Protein AF-0000000082834126 (afdb_homodimer)

pLDDT: mean 94.06, std 8.29, range [46.34, 98.88]

Nearest PDB structures (foldseek):
  2a9s-assembly1_B  TM=8.796E-01  e=6.961E-16  Agrobacterium fabrum str. C58
  5kol-assembly2_D  TM=9.238E-01  e=2.521E-14  Escherichia coli O157:H7
  5kvk-assembly1_A-2  TM=9.055E-01  e=2.859E-14  Klebsiella pneumoniae 700603
  5v01-assembly1_B  TM=8.984E-01  e=6.087E-14  Klebsiella pneumoniae subsp. pneumoniae MGH 78578
  6l19-assembly1_B  TM=8.932E-01  e=1.296E-13  Enterobacter asburiae

Solvent-accessible surface area (backbone atoms only — not comparable to full-atom values): 16720 Å² total; per-residue (Å²): 130,55,72,65,51,50,44,49,52,50,29,62,75,70,69,46,23,31,27,35,23,21,25,58,38,24,22,38,46,57,24,57,51,50,62,37,88,80,31,51,80,34,37,40,36,35,38,23,29,59,38,75,65,34,31,31,72,75,26,61,33,50,69,63,54,57,69,76,37,57,74,59,26,45,70,45,10,40,37,31,9,52,25,35,40,75,73,44,87,35,41,31,16,36,16,33,22,39,40,47,50,82,78,43,93,89,46,64,51,18,31,36,13,25,13,39,30,45,43,64,69,95,74,49,87,69,60,50,75,45,66,47,74,48,74,44,75,72,53,53,61,55,30,31,53,51,49,24,51,47,59,55,55,49,43,60,57,54,51,53,52,51,53,58,67,73,98,132,54,72,65,51,50,43,50,51,50,28,60,75,70,70,46,25,31,28,35,22,22,25,58,37,24,22,38,46,58,24,58,51,49,62,37,86,81,32,53,82,34,37,41,35,34,38,23,29,59,37,73,67,36,32,31,72,76,26,60,32,49,68,63,54,58,70,75,35,58,74,59,25,44,69,47,10,40,37,32,9,52,25,34,39,75,72,44,88,34,40,30,14,37,16,34,21,41,41,46,50,81,81,43,93,90,46,64,52,19,31,34,14,24,12,39,30,46,39,67,68,97,73,50,87,70,60,50,75,47,65,47,74,50,72,44,75,72,53,54,60,56,31,31,52,52,50,24,51,46,58,54,57,48,45,58,57,53,50,53,53,52,53,57,66,73,99

Sequence (334 aa):
MNAIERVAAFMHREGLTLVTAESCTAGLIAATLADVPGAGALLDCAFVVYSPQAKMRCLGVSARTLRTHNLTSEAVAGEMALGAARRSRANVAISNTGVTDDTDAAIPAGTQCFAWVFKEGAADSAPAVYAETLRFTGGRNAIRAASARHALERMVTYYTEWRAAQRMNAIERVAAFMHREGLTLVTAESCTAGLIAATLADVPGAGALLDCAFVVYSPQAKMRCLGVSARTLRTHNLTSEAVAGEMALGAARRSRANVAISNTGVTDDTDAAIPAGTQCFAWVFKEGAADSAPAVYAETLRFTGGRNAIRAASARHALERMVTYYTEWRAAQR

Radius of gyration: 18.8 Å; Cα contacts (8 Å, |Δi|>4): 739; chains: 2; bounding box: 53×61×45 Å

InterPro domains:
  IPR008136 CinA, C-terminal [PF02464] (5-155)
  IPR008136 CinA, C-terminal [TIGR00199] (10-156)
  IPR036653 CinA-like, C-terminal [G3DSA:3.90.950.20] (1-163)
  IPR036653 CinA-like, C-terminal [SSF142433] (2-160)

Structure (mmCIF, N/CA/C/O backbone):
data_AF-0000000082834126-model_v1
#
loop_
_entity.id
_entity.type
_entity.pdbx_description
1 polymer 'Nicotinamide-nucleotide amidohydrolase PncC'
#
loop_
_atom_site.group_PDB
_atom_site.id
_atom_site.type_symbol
_atom_site.label_atom_id
_atom_site.label_alt_id
_atom_site.label_comp_id
_atom_site.label_asym_id
_atom_site.label_entity_id
_atom_site.label_seq_id
_atom_site.pdbx_PDB_ins_code
_atom_site.Cartn_x
_atom_site.Cartn_y
_atom_site.Cartn_z
_atom_site.occupancy
_atom_site.B_iso_or_equiv
_atom_site.auth_seq_id
_atom_site.auth_comp_id
_atom_site.auth_asym_id
_atom_site.auth_atom_id
_atom_site.pdbx_PDB_model_num
ATOM 1 N N . MET A 1 1 ? -11.047 -7.586 -21.984 1 83.5 1 MET A N 1
ATOM 2 C CA . MET A 1 1 ? -10.367 -7.859 -20.719 1 83.5 1 MET A CA 1
ATOM 3 C C . MET A 1 1 ? -8.875 -7.566 -20.828 1 83.5 1 MET A C 1
ATOM 5 O O . MET A 1 1 ? -8.211 -8.031 -21.75 1 83.5 1 MET A O 1
ATOM 9 N N . ASN A 1 2 ? -8.367 -6.66 -19.922 1 91.94 2 ASN A N 1
ATOM 10 C CA . ASN A 1 2 ? -6.934 -6.395 -19.953 1 91.94 2 ASN A CA 1
ATOM 11 C C . ASN A 1 2 ? -6.148 -7.418 -19.141 1 91.94 2 ASN A C 1
ATOM 13 O O . ASN A 1 2 ? -6.73 -8.352 -18.578 1 91.94 2 ASN A O 1
ATOM 17 N N . ALA A 1 3 ? -4.93 -7.348 -19.219 1 95.19 3 ALA A N 1
ATOM 18 C CA . ALA A 1 3 ? -4.055 -8.359 -18.641 1 95.19 3 ALA A CA 1
ATOM 19 C C . ALA A 1 3 ? -4.328 -8.523 -17.141 1 95.19 3 ALA A C 1
ATOM 21 O O . ALA A 1 3 ? -4.328 -9.648 -16.625 1 95.19 3 ALA A O 1
ATOM 22 N N . ILE A 1 4 ? -4.547 -7.477 -16.438 1 97.62 4 ILE A N 1
ATOM 23 C CA . ILE A 1 4 ? -4.758 -7.539 -15 1 97.62 4 ILE A CA 1
ATOM 24 C C . ILE A 1 4 ? -6.125 -8.148 -14.703 1 97.62 4 ILE A C 1
ATOM 26 O O . ILE A 1 4 ? -6.289 -8.875 -13.719 1 97.62 4 ILE A O 1
ATOM 30 N N . GLU A 1 5 ? -7.121 -7.855 -15.508 1 97.56 5 GLU A N 1
ATOM 31 C CA . GLU A 1 5 ? -8.422 -8.5 -15.391 1 97.56 5 GLU A CA 1
ATOM 32 C C . GLU A 1 5 ? -8.305 -10.016 -15.539 1 97.56 5 GLU A C 1
ATOM 34 O O . GLU A 1 5 ? -9 -10.773 -14.859 1 97.56 5 GLU A O 1
ATOM 39 N N . ARG A 1 6 ? -7.512 -10.391 -16.453 1 97.56 6 ARG A N 1
ATOM 40 C CA . ARG A 1 6 ? -7.273 -11.82 -16.625 1 97.56 6 ARG A CA 1
ATOM 41 C C . ARG A 1 6 ? -6.609 -12.422 -15.391 1 97.56 6 ARG A C 1
ATOM 43 O O . ARG A 1 6 ? -6.926 -13.547 -15 1 97.56 6 ARG A O 1
ATOM 50 N N . VAL A 1 7 ? -5.625 -11.695 -14.805 1 98.38 7 VAL A N 1
ATOM 51 C CA . VAL A 1 7 ? -4.977 -12.141 -13.578 1 98.38 7 VAL A CA 1
ATOM 52 C C . VAL A 1 7 ? -6.02 -12.305 -12.469 1 98.38 7 VAL A C 1
ATOM 54 O O . VAL A 1 7 ? -6.035 -13.312 -11.766 1 98.38 7 VAL A O 1
ATOM 57 N N . ALA A 1 8 ? -6.902 -11.305 -12.328 1 98 8 ALA A N 1
ATOM 58 C CA . ALA A 1 8 ? -7.945 -11.352 -11.305 1 98 8 ALA A CA 1
ATOM 59 C C . ALA A 1 8 ? -8.859 -12.562 -11.508 1 98 8 ALA A C 1
ATOM 61 O O . ALA A 1 8 ? -9.211 -13.242 -10.547 1 98 8 ALA A O 1
ATOM 62 N N . ALA A 1 9 ? -9.266 -12.781 -12.766 1 97.56 9 ALA A N 1
ATOM 63 C CA . ALA A 1 9 ? -10.102 -13.938 -13.086 1 97.56 9 ALA A CA 1
ATOM 64 C C . ALA A 1 9 ? -9.398 -15.242 -12.719 1 97.56 9 ALA A C 1
ATOM 66 O O . ALA A 1 9 ? -10.023 -16.156 -12.195 1 97.56 9 ALA A O 1
ATOM 67 N N . PHE A 1 10 ? -8.148 -15.344 -13.062 1 98.12 10 PHE A N 1
ATOM 68 C CA . PHE A 1 10 ? -7.34 -16.516 -12.719 1 98.12 10 PHE A CA 1
ATOM 69 C C . PHE A 1 10 ? -7.305 -16.719 -11.211 1 98.12 10 PHE A C 1
ATOM 71 O O . PHE A 1 10 ? -7.492 -17.844 -10.727 1 98.12 10 PHE A O 1
ATOM 78 N N . MET A 1 11 ? -7.027 -15.648 -10.438 1 97.81 11 MET A N 1
ATOM 79 C CA . MET A 1 11 ? -6.984 -15.727 -8.977 1 97.81 11 MET A CA 1
ATOM 80 C C . MET A 1 11 ? -8.312 -16.219 -8.414 1 97.81 11 MET A C 1
ATOM 82 O O . MET A 1 11 ? -8.336 -17.047 -7.496 1 97.81 11 MET A O 1
ATOM 86 N N . HIS A 1 12 ? -9.391 -15.695 -8.945 1 96.88 12 HIS A N 1
ATOM 87 C CA . HIS A 1 12 ? -10.711 -16.141 -8.516 1 96.88 12 HIS A CA 1
ATOM 88 C C . HIS A 1 12 ? -10.883 -17.641 -8.758 1 96.88 12 HIS A C 1
ATOM 90 O O . HIS A 1 12 ? -11.336 -18.375 -7.867 1 96.88 12 HIS A O 1
ATOM 96 N N . ARG A 1 13 ? -10.602 -18.062 -9.898 1 96.88 13 ARG A N 1
ATOM 97 C CA . ARG A 1 13 ? -10.773 -19.453 -10.289 1 96.88 13 ARG A CA 1
ATOM 98 C C . ARG A 1 13 ? -9.938 -20.375 -9.398 1 96.88 13 ARG A C 1
ATOM 100 O O . ARG A 1 13 ? -10.391 -21.453 -9.023 1 96.88 13 ARG A O 1
ATOM 107 N N . GLU A 1 14 ? -8.719 -19.953 -9.062 1 95.94 14 GLU A N 1
ATOM 108 C CA . GLU A 1 14 ? -7.797 -20.797 -8.32 1 95.94 14 GLU A CA 1
ATOM 109 C C . GLU A 1 14 ? -7.918 -20.578 -6.82 1 95.94 14 GLU A C 1
ATOM 111 O O . GLU A 1 14 ? -7.188 -21.188 -6.031 1 95.94 14 GLU A O 1
ATOM 116 N N . GLY A 1 15 ? -8.742 -19.625 -6.336 1 95.19 15 GLY A N 1
ATOM 117 C CA . GLY A 1 15 ? -8.93 -19.344 -4.922 1 95.19 15 GLY A CA 1
ATOM 118 C C . GLY A 1 15 ? -7.727 -18.672 -4.289 1 95.19 15 GLY A C 1
ATOM 119 O O . GLY A 1 15 ? -7.34 -19.016 -3.166 1 95.19 15 GLY A O 1
ATOM 120 N N . LEU A 1 16 ? -7.07 -17.828 -5.035 1 96.12 16 LEU A N 1
ATOM 121 C CA . LEU A 1 16 ? -5.875 -17.156 -4.531 1 96.12 16 LEU A CA 1
ATOM 122 C C . LEU A 1 16 ? -6.23 -15.844 -3.844 1 96.12 16 LEU A C 1
ATOM 124 O O . LEU A 1 16 ? -7.07 -15.086 -4.34 1 96.12 16 LEU A O 1
ATOM 128 N N . THR A 1 17 ? -5.684 -15.633 -2.719 1 96.75 17 THR A N 1
ATOM 129 C CA . THR A 1 17 ? -5.699 -14.344 -2.029 1 96.75 17 THR A CA 1
ATOM 130 C C . THR A 1 17 ? -4.281 -13.797 -1.87 1 96.75 17 THR A C 1
ATOM 132 O O . THR A 1 17 ? -3.354 -14.555 -1.564 1 96.75 17 THR A O 1
ATOM 135 N N . LEU A 1 18 ? -4.184 -12.5 -2.01 1 97.56 18 LEU A N 1
ATOM 136 C CA . LEU A 1 18 ? -2.861 -11.914 -2.203 1 97.56 18 LEU A CA 1
ATOM 137 C C . LEU A 1 18 ? -2.482 -11.031 -1.022 1 97.56 18 LEU A C 1
ATOM 139 O O . LEU A 1 18 ? -3.312 -10.266 -0.521 1 97.56 18 LEU A O 1
ATOM 143 N N . VAL A 1 19 ? -1.27 -11.148 -0.585 1 97.81 19 VAL A N 1
ATOM 144 C CA . VAL A 1 19 ? -0.599 -10.125 0.208 1 97.81 19 VAL A CA 1
ATOM 145 C C . VAL A 1 19 ? 0.639 -9.625 -0.534 1 97.81 19 VAL A C 1
ATOM 147 O O . VAL A 1 19 ? 1.318 -10.398 -1.213 1 97.81 19 VAL A O 1
ATOM 150 N N . THR A 1 20 ? 0.924 -8.32 -0.443 1 98.69 20 THR A N 1
ATOM 151 C CA . THR A 1 20 ? 2.109 -7.805 -1.116 1 98.69 20 THR A CA 1
ATOM 152 C C . THR A 1 20 ? 3.043 -7.121 -0.121 1 98.69 20 THR A C 1
ATOM 154 O O . THR A 1 20 ? 2.604 -6.656 0.932 1 98.69 20 THR A O 1
ATOM 157 N N . ALA A 1 21 ? 4.301 -7.16 -0.415 1 98.81 21 ALA A N 1
ATOM 158 C CA . ALA A 1 21 ? 5.363 -6.383 0.215 1 98.81 21 ALA A CA 1
ATOM 159 C C . ALA A 1 21 ? 6.078 -5.5 -0.807 1 98.81 21 ALA A C 1
ATOM 161 O O . ALA A 1 21 ? 6.789 -6.004 -1.68 1 98.81 21 ALA A O 1
ATOM 162 N N . GLU A 1 22 ? 5.938 -4.219 -0.653 1 98.69 22 GLU A N 1
ATOM 163 C CA . GLU A 1 22 ? 6.348 -3.32 -1.729 1 98.69 22 GLU A CA 1
ATOM 164 C C . GLU A 1 22 ? 7.328 -2.268 -1.222 1 98.69 22 GLU A C 1
ATOM 166 O O . GLU A 1 22 ? 7.062 -1.589 -0.228 1 98.69 22 GLU A O 1
ATOM 171 N N . SER A 1 23 ? 8.422 -2.088 -1.892 1 97.62 23 SER A N 1
ATOM 172 C CA . SER A 1 23 ? 9.344 -0.984 -1.643 1 97.62 23 SER A CA 1
ATOM 173 C C . SER A 1 23 ? 9.312 0.03 -2.781 1 97.62 23 SER A C 1
ATOM 175 O O . SER A 1 23 ? 8.5 0.958 -2.77 1 97.62 23 SER A O 1
ATOM 177 N N . CYS A 1 24 ? 9.82 -0.25 -3.936 1 96.38 24 CYS A N 1
ATOM 178 C CA . CYS A 1 24 ? 9.93 0.659 -5.07 1 96.38 24 CYS A CA 1
ATOM 179 C C . CYS A 1 24 ? 8.555 0.993 -5.637 1 96.38 24 CYS A C 1
ATOM 181 O O . CYS A 1 24 ? 8.266 2.154 -5.926 1 96.38 24 CYS A O 1
ATOM 183 N N . THR A 1 25 ? 7.691 0.02 -5.781 1 97.88 25 THR A N 1
ATOM 184 C CA . THR A 1 25 ? 6.363 0.23 -6.344 1 97.88 25 THR A CA 1
ATOM 185 C C . THR A 1 25 ? 5.488 1.033 -5.383 1 97.88 25 THR A C 1
ATOM 187 O O . THR A 1 25 ? 4.547 1.706 -5.809 1 97.88 25 THR A O 1
ATOM 190 N N . ALA A 1 26 ? 5.766 0.879 -4.113 1 98.06 26 ALA A N 1
ATOM 191 C CA . ALA A 1 26 ? 5.164 1.699 -3.064 1 98.06 26 ALA A CA 1
ATOM 192 C C . ALA A 1 26 ? 3.643 1.575 -3.078 1 98.06 26 ALA A C 1
ATOM 194 O O . ALA A 1 26 ? 2.93 2.578 -2.994 1 98.06 26 ALA A O 1
ATOM 195 N N . GLY A 1 27 ? 3.135 0.361 -3.234 1 98.31 27 GLY A N 1
ATOM 196 C CA . GLY A 1 27 ? 1.701 0.14 -3.129 1 98.31 27 GLY A CA 1
ATOM 197 C C . GLY A 1 27 ? 1.034 -0.099 -4.469 1 98.31 27 GLY A C 1
ATOM 198 O O . GLY A 1 27 ? -0.115 -0.541 -4.527 1 98.31 27 GLY A O 1
ATOM 199 N N . LEU A 1 28 ? 1.75 0.081 -5.574 1 98.69 28 LEU A N 1
ATOM 200 C CA . LEU A 1 28 ? 1.146 0.015 -6.898 1 98.69 28 LEU A CA 1
ATOM 201 C C . LEU A 1 28 ? 0.747 -1.416 -7.246 1 98.69 28 LEU A C 1
ATOM 203 O O . LEU A 1 28 ? -0.162 -1.636 -8.047 1 98.69 28 LEU A O 1
ATOM 207 N N . ILE A 1 29 ? 1.439 -2.439 -6.711 1 98.81 29 ILE A N 1
ATOM 208 C CA . ILE A 1 29 ? 1.008 -3.803 -6.996 1 98.81 29 ILE A CA 1
ATOM 209 C C . ILE A 1 29 ? -0.401 -4.023 -6.445 1 98.81 29 ILE A C 1
ATOM 211 O O . ILE A 1 29 ? -1.3 -4.445 -7.18 1 98.81 29 ILE A O 1
ATOM 215 N N . ALA A 1 30 ? -0.59 -3.707 -5.188 1 98.56 30 ALA A N 1
ATOM 216 C CA . ALA A 1 30 ? -1.903 -3.83 -4.559 1 98.56 30 ALA A CA 1
ATOM 217 C C . ALA A 1 30 ? -2.938 -2.965 -5.273 1 98.56 30 ALA A C 1
ATOM 219 O O . ALA A 1 30 ? -4.035 -3.428 -5.586 1 98.56 30 ALA A O 1
ATOM 220 N N . ALA A 1 31 ? -2.582 -1.728 -5.551 1 98.5 31 ALA A N 1
ATOM 221 C CA . ALA A 1 31 ? -3.506 -0.785 -6.176 1 98.5 31 ALA A CA 1
ATOM 222 C C . ALA A 1 31 ? -3.926 -1.269 -7.562 1 98.5 31 ALA A C 1
ATOM 224 O O . ALA A 1 31 ? -5.082 -1.1 -7.961 1 98.5 31 ALA A O 1
ATOM 225 N N . THR A 1 32 ? -2.969 -1.786 -8.312 1 98.5 32 THR A N 1
ATOM 226 C CA . THR A 1 32 ? -3.24 -2.262 -9.664 1 98.5 32 THR A CA 1
ATOM 227 C C . THR A 1 32 ? -4.25 -3.404 -9.641 1 98.5 32 THR A C 1
ATOM 229 O O . THR A 1 32 ? -5.148 -3.463 -10.484 1 98.5 32 THR A O 1
ATOM 232 N N . LEU A 1 33 ? -4.094 -4.301 -8.719 1 98.12 33 LEU A N 1
ATOM 233 C CA . LEU A 1 33 ? -5.102 -5.348 -8.594 1 98.12 33 LEU A CA 1
ATOM 234 C C . LEU A 1 33 ? -6.461 -4.754 -8.242 1 98.12 33 LEU A C 1
ATOM 236 O O . LEU A 1 33 ? -7.484 -5.156 -8.805 1 98.12 33 LEU A O 1
ATOM 240 N N . ALA A 1 34 ? -6.488 -3.787 -7.375 1 97 34 ALA A N 1
ATOM 241 C CA . ALA A 1 34 ? -7.715 -3.168 -6.879 1 97 34 ALA A CA 1
ATOM 242 C C . ALA A 1 34 ? -8.398 -2.35 -7.973 1 97 34 ALA A C 1
ATOM 244 O O . ALA A 1 34 ? -9.562 -1.973 -7.84 1 97 34 ALA A O 1
ATOM 245 N N . ASP A 1 35 ? -7.699 -2.023 -9.047 1 96.5 35 ASP A N 1
ATOM 246 C CA . ASP A 1 35 ? -8.297 -1.332 -10.188 1 96.5 35 ASP A CA 1
ATOM 247 C C . ASP A 1 35 ? -9.461 -2.129 -10.766 1 96.5 35 ASP A C 1
ATOM 249 O O . ASP A 1 35 ? -10.352 -1.563 -11.406 1 96.5 35 ASP A O 1
ATOM 253 N N . VAL A 1 36 ? -9.367 -3.443 -10.602 1 96.38 36 VAL A N 1
ATOM 254 C CA . VAL A 1 36 ? -10.359 -4.34 -11.195 1 96.38 36 VAL A CA 1
ATOM 255 C C . VAL A 1 36 ? -11.578 -4.449 -10.281 1 96.38 36 VAL A C 1
ATOM 257 O O . VAL A 1 36 ? -11.461 -4.891 -9.133 1 96.38 36 VAL A O 1
ATOM 260 N N . PRO A 1 37 ? -12.719 -4.055 -10.766 1 91.31 37 PRO A N 1
ATOM 261 C CA . PRO A 1 37 ? -13.922 -4.211 -9.945 1 91.31 37 PRO A CA 1
ATOM 262 C C . PRO A 1 37 ? -14.07 -5.625 -9.383 1 91.31 37 PRO A C 1
ATOM 264 O O . PRO A 1 37 ? -13.906 -6.602 -10.109 1 91.31 37 PRO A O 1
ATOM 267 N N . GLY A 1 38 ? -14.32 -5.711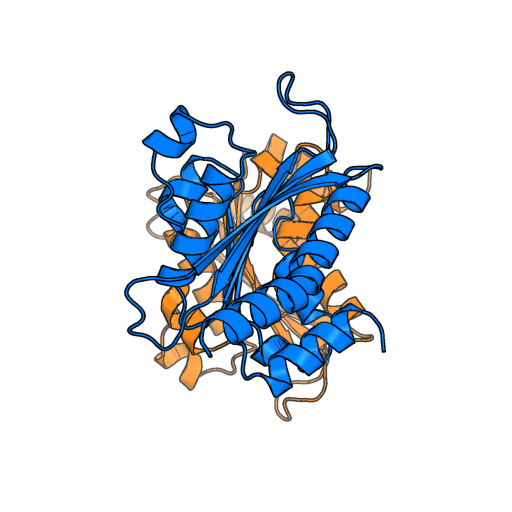 -8.062 1 87.06 38 GLY A N 1
ATOM 268 C CA . GLY A 1 38 ? -14.531 -7.008 -7.441 1 87.06 38 GLY A CA 1
ATOM 269 C C . GLY A 1 38 ? -13.25 -7.668 -6.98 1 87.06 38 GLY A C 1
ATOM 270 O O . GLY A 1 38 ? -13.281 -8.695 -6.293 1 87.06 38 GLY A O 1
ATOM 271 N N . ALA A 1 39 ? -12.117 -7.09 -7.293 1 89.44 39 ALA A N 1
ATOM 272 C CA . ALA A 1 39 ? -10.836 -7.723 -6.977 1 89.44 39 ALA A CA 1
ATOM 273 C C . ALA A 1 39 ? -10.398 -7.391 -5.551 1 89.44 39 ALA A C 1
ATOM 275 O O . ALA A 1 39 ? -9.367 -7.879 -5.082 1 89.44 39 ALA A O 1
ATOM 276 N N . GLY A 1 40 ? -11.117 -6.551 -4.891 1 85.94 40 GLY A N 1
ATOM 277 C CA . GLY A 1 40 ? -10.805 -6.258 -3.5 1 85.94 40 GLY A CA 1
ATOM 278 C C . GLY A 1 40 ? -10.766 -7.492 -2.621 1 85.94 40 GLY A C 1
ATOM 279 O O . GLY A 1 40 ? -9.93 -7.602 -1.722 1 85.94 40 GLY A O 1
ATOM 280 N N . ALA A 1 41 ? -11.656 -8.453 -2.91 1 89.06 41 ALA A N 1
ATOM 281 C CA . ALA A 1 41 ? -11.75 -9.688 -2.133 1 89.06 41 ALA A CA 1
ATOM 282 C C . ALA A 1 41 ? -10.508 -10.555 -2.338 1 89.06 41 ALA A C 1
ATOM 284 O O . ALA A 1 41 ? -10.242 -11.469 -1.55 1 89.06 41 ALA A O 1
ATOM 285 N N . LEU A 1 42 ? -9.766 -10.281 -3.346 1 96.44 42 LEU A N 1
ATOM 286 C CA . LEU A 1 42 ? -8.586 -11.07 -3.674 1 96.44 42 LEU A CA 1
ATOM 287 C C . LEU A 1 42 ? -7.359 -10.539 -2.928 1 96.44 42 LEU A C 1
ATOM 289 O O . LEU A 1 42 ? -6.316 -11.195 -2.904 1 96.44 42 LEU A O 1
ATOM 293 N N . LEU A 1 43 ? -7.48 -9.398 -2.379 1 96.81 43 LEU A N 1
ATOM 294 C CA . LEU A 1 43 ? -6.395 -8.742 -1.661 1 96.81 43 LEU A CA 1
ATOM 295 C C . LEU A 1 43 ? -6.609 -8.828 -0.154 1 96.81 43 LEU A C 1
ATOM 297 O O . LEU A 1 43 ? -7.551 -8.234 0.376 1 96.81 43 LEU A O 1
ATOM 301 N N . ASP A 1 44 ? -5.816 -9.555 0.519 1 96.31 44 ASP A N 1
ATOM 302 C CA . ASP A 1 44 ? -5.895 -9.586 1.976 1 96.31 44 ASP A CA 1
ATOM 303 C C . ASP A 1 44 ? -5.332 -8.305 2.586 1 96.31 44 ASP A C 1
ATOM 305 O O . ASP A 1 44 ? -6.074 -7.512 3.174 1 96.31 44 ASP A O 1
ATOM 309 N N . CYS A 1 45 ? -4.055 -8.047 2.369 1 97.75 45 CYS A N 1
ATOM 310 C CA . CYS A 1 45 ? -3.418 -6.809 2.805 1 97.75 45 CYS A CA 1
ATOM 311 C C . CYS A 1 45 ? -2.137 -6.547 2.02 1 97.75 45 CYS A C 1
ATOM 313 O O . CYS A 1 45 ? -1.803 -7.301 1.104 1 97.75 45 CYS A O 1
ATOM 315 N N . ALA A 1 46 ? -1.534 -5.453 2.279 1 98.44 46 ALA A N 1
ATOM 316 C CA . ALA A 1 46 ? -0.254 -5.086 1.681 1 98.44 46 ALA A CA 1
ATOM 317 C C . ALA A 1 46 ? 0.585 -4.254 2.646 1 98.44 46 ALA A C 1
ATOM 319 O O . ALA A 1 46 ? 0.043 -3.516 3.471 1 98.44 46 ALA A O 1
ATOM 320 N N . PHE A 1 47 ? 1.86 -4.383 2.49 1 98.56 47 PHE A N 1
ATOM 321 C CA . PHE A 1 47 ? 2.832 -3.607 3.252 1 98.56 47 PHE A CA 1
ATOM 322 C C . PHE A 1 47 ? 3.754 -2.832 2.318 1 98.56 47 PHE A C 1
ATOM 324 O O . PHE A 1 47 ? 4.453 -3.424 1.495 1 98.56 47 PHE A O 1
ATOM 331 N N . VAL A 1 48 ? 3.75 -1.563 2.473 1 98.31 48 VAL A N 1
ATOM 332 C CA . VAL A 1 48 ? 4.75 -0.739 1.8 1 98.31 48 VAL A CA 1
ATOM 333 C C . VAL A 1 48 ? 5.887 -0.417 2.764 1 98.31 48 VAL A C 1
ATOM 335 O O . VAL A 1 48 ? 5.668 0.176 3.822 1 98.31 48 VAL A O 1
ATOM 338 N N . VAL A 1 49 ? 7.074 -0.771 2.373 1 97.25 49 VAL A N 1
ATOM 339 C CA . VAL A 1 49 ? 8.227 -0.609 3.252 1 97.25 49 VAL A CA 1
ATOM 340 C C . VAL A 1 49 ? 9.391 0.002 2.473 1 97.25 49 VAL A C 1
ATOM 342 O O . VAL A 1 49 ? 10.234 -0.721 1.934 1 97.25 49 VAL A O 1
ATOM 345 N N . TYR A 1 50 ? 9.602 1.259 2.588 1 89.19 50 TYR A N 1
ATOM 346 C CA . TYR A 1 50 ? 10.547 1.974 1.73 1 89.19 50 TYR A CA 1
ATOM 347 C C . TYR A 1 50 ? 11.93 2.021 2.361 1 89.19 50 TYR A C 1
ATOM 349 O O . TYR A 1 50 ? 12.938 2.139 1.658 1 89.19 50 TYR A O 1
ATOM 357 N N . SER A 1 51 ? 12.086 1.876 3.613 1 88.88 51 SER A N 1
ATOM 358 C CA . SER A 1 51 ? 13.375 1.976 4.289 1 88.88 51 SER A CA 1
ATOM 359 C C . SER A 1 51 ? 13.812 0.624 4.836 1 88.88 51 SER A C 1
ATOM 361 O O . SER A 1 51 ? 12.984 -0.26 5.07 1 88.88 51 SER A O 1
ATOM 363 N N . PRO A 1 52 ? 15.133 0.483 5.082 1 92.94 52 PRO A N 1
ATOM 364 C CA . PRO A 1 52 ? 15.602 -0.739 5.742 1 92.94 52 PRO A CA 1
ATOM 365 C C . PRO A 1 52 ? 14.938 -0.965 7.098 1 92.94 52 PRO A C 1
ATOM 367 O O . PRO A 1 52 ? 14.602 -2.1 7.445 1 92.94 52 PRO A O 1
ATOM 370 N N . GLN A 1 53 ? 14.758 0.104 7.805 1 93.81 53 GLN A N 1
ATOM 371 C CA . GLN A 1 53 ? 14.133 0.006 9.117 1 93.81 53 GLN A CA 1
ATOM 372 C C . GLN A 1 53 ? 12.703 -0.501 9.008 1 93.81 53 GLN A C 1
ATOM 374 O O . GLN A 1 53 ? 12.266 -1.334 9.805 1 93.81 53 GLN A O 1
ATOM 379 N N . ALA A 1 54 ? 11.984 0.01 8.07 1 94.75 54 ALA A N 1
ATOM 380 C CA . ALA A 1 54 ? 10.609 -0.433 7.879 1 94.75 54 ALA A CA 1
ATOM 381 C C . ALA A 1 54 ? 10.555 -1.898 7.457 1 94.75 54 ALA A C 1
ATOM 383 O O . ALA A 1 54 ? 9.68 -2.645 7.887 1 94.75 54 ALA A O 1
ATOM 384 N N . LYS A 1 55 ? 11.516 -2.338 6.582 1 97.31 55 LYS A N 1
ATOM 385 C CA . LYS A 1 55 ? 11.562 -3.729 6.141 1 97.31 55 LYS A CA 1
ATOM 386 C C . LYS A 1 55 ? 11.773 -4.672 7.32 1 97.31 55 LYS A C 1
ATOM 388 O O . LYS A 1 55 ? 11.172 -5.746 7.379 1 97.31 55 LYS A O 1
ATOM 393 N N . MET A 1 56 ? 12.625 -4.238 8.18 1 97.69 56 MET A N 1
ATOM 394 C CA . MET A 1 56 ? 12.883 -5.051 9.367 1 97.69 56 MET A CA 1
ATOM 395 C C . MET A 1 56 ? 11.68 -5.047 10.305 1 97.69 56 MET A C 1
ATOM 397 O O . MET A 1 56 ? 11.219 -6.105 10.727 1 97.69 56 MET A O 1
ATOM 401 N N . ARG A 1 57 ? 11.156 -3.891 10.586 1 96 57 ARG A N 1
ATOM 402 C CA . ARG A 1 57 ? 10.086 -3.717 11.562 1 96 57 ARG A CA 1
ATOM 403 C C . ARG A 1 57 ? 8.789 -4.344 11.062 1 96 57 ARG A C 1
ATOM 405 O O . ARG A 1 57 ? 8.117 -5.07 11.805 1 96 57 ARG A O 1
ATOM 412 N N . CYS A 1 58 ? 8.43 -4.164 9.867 1 96.75 58 CYS A N 1
ATOM 413 C CA . CYS A 1 58 ? 7.117 -4.562 9.367 1 96.75 58 CYS A CA 1
ATOM 414 C C . CYS A 1 58 ? 7.145 -6 8.859 1 96.75 58 CYS A C 1
ATOM 416 O O . CYS A 1 58 ? 6.148 -6.719 8.961 1 96.75 58 CYS A O 1
ATOM 418 N N . LEU A 1 59 ? 8.32 -6.426 8.312 1 97.81 59 LEU A N 1
ATOM 419 C CA . LEU A 1 59 ? 8.297 -7.68 7.562 1 97.81 59 LEU A CA 1
ATOM 420 C C . LEU A 1 59 ? 9.281 -8.68 8.156 1 97.81 59 LEU A C 1
ATOM 422 O O . LEU A 1 59 ? 9.297 -9.852 7.754 1 97.81 59 LEU A O 1
ATOM 426 N N . GLY A 1 60 ? 10.125 -8.25 9.055 1 97.88 60 GLY A N 1
ATOM 427 C CA . GLY A 1 60 ? 11.094 -9.148 9.664 1 97.88 60 GLY A CA 1
ATOM 428 C C . GLY A 1 60 ? 12.273 -9.453 8.766 1 97.88 60 GLY A C 1
ATOM 429 O O . GLY A 1 60 ? 12.898 -10.508 8.898 1 97.88 60 GLY A O 1
ATOM 430 N N . VAL A 1 61 ? 12.539 -8.656 7.801 1 98.19 61 VAL A N 1
ATOM 431 C CA . VAL A 1 61 ? 13.742 -8.836 7 1 98.19 61 VAL A CA 1
ATOM 432 C C . VAL A 1 61 ? 14.977 -8.766 7.895 1 98.19 61 VAL A C 1
ATOM 434 O O . VAL A 1 61 ? 15.094 -7.867 8.727 1 98.19 61 VAL A O 1
ATOM 437 N N . SER A 1 62 ? 15.828 -9.656 7.738 1 98 62 SER A N 1
ATOM 438 C CA . SER A 1 62 ? 16.953 -9.742 8.664 1 98 62 SER A CA 1
ATOM 439 C C . SER A 1 62 ? 17.969 -8.641 8.398 1 98 62 SER A C 1
ATOM 441 O O . SER A 1 62 ? 18.219 -8.281 7.242 1 98 62 SER A O 1
ATOM 443 N N . ALA A 1 63 ? 18.547 -8.195 9.484 1 96.88 63 ALA A N 1
ATOM 444 C CA . ALA A 1 63 ? 19.641 -7.234 9.359 1 96.88 63 ALA A CA 1
ATOM 445 C C . ALA A 1 63 ? 20.797 -7.82 8.555 1 96.88 63 ALA A C 1
ATOM 447 O O . ALA A 1 63 ? 21.484 -7.102 7.82 1 96.88 63 ALA A O 1
ATOM 448 N N . ARG A 1 64 ? 21.031 -9.086 8.742 1 97.5 64 ARG A N 1
ATOM 449 C CA . ARG A 1 64 ? 22.109 -9.766 8.031 1 97.5 64 ARG A CA 1
ATOM 450 C C . ARG A 1 64 ? 21.875 -9.703 6.52 1 97.5 64 ARG A C 1
ATOM 452 O O . ARG A 1 64 ? 22.797 -9.391 5.766 1 97.5 64 ARG A O 1
ATOM 459 N N . THR A 1 65 ? 20.672 -10 6.086 1 97.38 65 THR A N 1
ATOM 460 C CA . THR A 1 65 ? 20.359 -9.945 4.668 1 97.38 65 THR A CA 1
ATOM 461 C C . THR A 1 65 ? 20.547 -8.531 4.125 1 97.38 65 THR A C 1
ATOM 463 O O . THR A 1 65 ? 21.109 -8.344 3.041 1 97.38 65 THR A O 1
ATOM 466 N N . LEU A 1 66 ? 20.141 -7.539 4.859 1 95.56 66 LEU A N 1
ATOM 467 C CA . LEU A 1 66 ? 20.234 -6.148 4.434 1 95.56 66 LEU A CA 1
ATOM 468 C C . LEU A 1 66 ? 21.703 -5.711 4.363 1 95.56 66 LEU A C 1
ATOM 470 O O . LEU A 1 66 ? 22.062 -4.883 3.521 1 95.56 66 LEU A O 1
ATOM 474 N N . ARG A 1 67 ? 22.484 -6.285 5.234 1 94.31 67 ARG A N 1
ATOM 475 C CA . ARG A 1 67 ? 23.906 -5.945 5.25 1 94.31 67 ARG A CA 1
ATOM 476 C C . ARG A 1 67 ? 24.656 -6.664 4.137 1 94.31 67 ARG A C 1
ATOM 478 O O . ARG A 1 67 ? 25.578 -6.105 3.543 1 94.31 67 ARG A O 1
ATOM 485 N N . THR A 1 68 ? 24.281 -7.883 3.906 1 95.38 68 THR A N 1
ATOM 486 C CA . THR A 1 68 ? 25.031 -8.758 3.01 1 95.38 68 THR A CA 1
ATOM 487 C C . THR A 1 68 ? 24.656 -8.492 1.556 1 95.38 68 THR A C 1
ATOM 489 O O . THR A 1 68 ? 25.469 -8.703 0.651 1 95.38 68 THR A O 1
ATOM 492 N N . HIS A 1 69 ? 23.453 -8.062 1.411 1 93.75 69 HIS A N 1
ATOM 493 C CA . HIS A 1 69 ? 22.953 -7.832 0.058 1 93.75 69 HIS A CA 1
ATOM 494 C C . HIS A 1 69 ? 22.516 -6.387 -0.132 1 93.75 69 HIS A C 1
ATOM 496 O O . HIS A 1 69 ? 22.203 -5.695 0.841 1 93.75 69 HIS A O 1
ATOM 502 N N . ASN A 1 70 ? 22.531 -5.984 -1.381 1 89.19 70 ASN A N 1
ATOM 503 C CA . ASN A 1 70 ? 21.922 -4.691 -1.686 1 89.19 70 ASN A CA 1
ATOM 504 C C . ASN A 1 70 ? 20.422 -4.699 -1.414 1 89.19 70 ASN A C 1
ATOM 506 O O . ASN A 1 70 ? 19.781 -5.75 -1.475 1 89.19 70 ASN A O 1
ATOM 510 N N . LEU A 1 71 ? 19.859 -3.51 -1.068 1 90.56 71 LEU A N 1
ATOM 511 C CA . LEU A 1 71 ? 18.422 -3.396 -0.838 1 90.56 71 LEU A CA 1
ATOM 512 C C . LEU A 1 71 ? 17.641 -3.9 -2.045 1 90.56 71 LEU A C 1
ATOM 514 O O . LEU A 1 71 ? 16.516 -4.395 -1.901 1 90.56 71 LEU A O 1
ATOM 518 N N . THR A 1 72 ? 18.266 -3.711 -3.184 1 95.06 72 THR A N 1
ATOM 519 C CA . THR A 1 72 ? 17.703 -4.23 -4.43 1 95.06 72 THR A CA 1
ATOM 520 C C . THR A 1 72 ? 18.344 -5.57 -4.785 1 95.06 72 THR A C 1
ATOM 522 O O . THR A 1 72 ? 19.359 -5.613 -5.477 1 95.06 72 THR A O 1
ATOM 525 N N . SER A 1 73 ? 17.75 -6.598 -4.293 1 97.44 73 SER A N 1
ATOM 526 C CA . SER A 1 73 ? 18.25 -7.953 -4.516 1 97.44 73 SER A CA 1
ATOM 527 C C . SER A 1 73 ? 17.141 -8.984 -4.375 1 97.44 73 SER A C 1
ATOM 529 O O . SER A 1 73 ? 16.125 -8.719 -3.725 1 97.44 73 SER A O 1
ATOM 531 N N . GLU A 1 74 ? 17.359 -10.102 -4.996 1 98.44 74 GLU A N 1
ATOM 532 C CA . GLU A 1 74 ? 16.406 -11.195 -4.859 1 98.44 74 GLU A CA 1
ATOM 533 C C . GLU A 1 74 ? 16.344 -11.703 -3.42 1 98.44 74 GLU A C 1
ATOM 535 O O . GLU A 1 74 ? 15.289 -12.117 -2.947 1 98.44 74 GLU A O 1
ATOM 540 N N . ALA A 1 75 ? 17.484 -11.672 -2.693 1 98.31 75 ALA A N 1
ATOM 541 C CA . ALA A 1 75 ? 17.5 -12.086 -1.293 1 98.31 75 ALA A CA 1
ATOM 542 C C . ALA A 1 75 ? 16.578 -11.219 -0.446 1 98.31 75 ALA A C 1
ATOM 544 O O . ALA A 1 75 ? 15.805 -11.734 0.363 1 98.31 75 ALA A O 1
ATOM 545 N N . VAL A 1 76 ? 16.641 -9.906 -0.633 1 98.31 76 VAL A N 1
ATOM 546 C CA . VAL A 1 76 ? 15.797 -8.969 0.11 1 98.31 76 VAL A CA 1
ATOM 547 C C . VAL A 1 76 ? 14.336 -9.148 -0.303 1 98.31 76 VAL A C 1
ATOM 549 O O . VAL A 1 76 ? 13.453 -9.234 0.549 1 98.31 76 VAL A O 1
ATOM 552 N N . ALA A 1 77 ? 14.125 -9.281 -1.596 1 98.69 77 ALA A N 1
ATOM 553 C CA . ALA A 1 77 ? 12.766 -9.5 -2.082 1 98.69 77 ALA A CA 1
ATOM 554 C C . ALA A 1 77 ? 12.18 -10.773 -1.486 1 98.69 77 ALA A C 1
ATOM 556 O O . ALA A 1 77 ? 11 -10.805 -1.109 1 98.69 77 ALA A O 1
ATOM 557 N N . GLY A 1 78 ? 12.969 -11.789 -1.484 1 98.5 78 GLY A N 1
ATOM 558 C CA . GLY A 1 78 ? 12.523 -13.055 -0.916 1 98.5 78 GLY A CA 1
ATOM 559 C C . GLY A 1 78 ? 12.094 -12.93 0.535 1 98.5 78 GLY A C 1
ATOM 560 O O . GLY A 1 78 ? 11.016 -13.398 0.908 1 98.5 78 GLY A O 1
ATOM 561 N N . GLU A 1 79 ? 12.898 -12.336 1.354 1 98.31 79 GLU A N 1
ATOM 562 C CA . GLU A 1 79 ? 12.57 -12.164 2.766 1 98.31 79 GLU A CA 1
ATOM 563 C C . GLU A 1 79 ? 11.359 -11.25 2.947 1 98.31 79 GLU A C 1
ATOM 565 O O . GLU A 1 79 ? 10.562 -11.445 3.869 1 98.31 79 GLU A O 1
ATOM 570 N N . MET A 1 80 ? 11.266 -10.273 2.072 1 98.62 80 MET A N 1
ATOM 571 C CA . MET A 1 80 ? 10.078 -9.414 2.115 1 98.62 80 MET A CA 1
ATOM 572 C C . MET A 1 80 ? 8.812 -10.227 1.871 1 98.62 80 MET A C 1
ATOM 574 O O . MET A 1 80 ? 7.836 -10.109 2.615 1 98.62 80 MET A O 1
ATOM 578 N N . ALA A 1 81 ? 8.836 -11.039 0.851 1 98.56 81 ALA A N 1
ATOM 579 C CA . ALA A 1 81 ? 7.664 -11.852 0.515 1 98.56 81 ALA A CA 1
ATOM 580 C C . ALA A 1 81 ? 7.344 -12.836 1.63 1 98.56 81 ALA A C 1
ATOM 582 O O . ALA A 1 81 ? 6.18 -13.016 1.995 1 98.56 81 ALA A O 1
ATOM 583 N N . LEU A 1 82 ? 8.336 -13.469 2.162 1 97.31 82 LEU A N 1
ATOM 584 C CA . LEU A 1 82 ? 8.141 -14.414 3.252 1 97.31 82 LEU A CA 1
ATOM 585 C C . LEU A 1 82 ? 7.586 -13.719 4.488 1 97.31 82 LEU A C 1
ATOM 587 O O . LEU A 1 82 ? 6.703 -14.25 5.164 1 97.31 82 LEU A O 1
ATOM 591 N N . GLY A 1 83 ? 8.195 -12.57 4.836 1 97.19 83 GLY A N 1
ATOM 592 C CA . GLY A 1 83 ? 7.684 -11.781 5.949 1 97.19 83 GLY A CA 1
ATOM 593 C C . GLY A 1 83 ? 6.219 -11.414 5.793 1 97.19 83 GLY A C 1
ATOM 594 O O . GLY A 1 83 ? 5.441 -11.531 6.742 1 97.19 83 GLY A O 1
ATOM 595 N N . ALA A 1 84 ? 5.863 -10.961 4.594 1 97.25 84 ALA A N 1
ATOM 596 C CA . ALA A 1 84 ? 4.465 -10.633 4.32 1 97.25 84 ALA A CA 1
ATOM 597 C C . ALA A 1 84 ? 3.576 -11.867 4.457 1 97.25 84 ALA A C 1
ATOM 599 O O . ALA A 1 84 ? 2.486 -11.789 5.031 1 97.25 84 ALA A O 1
ATOM 600 N N . ALA A 1 85 ? 4.012 -12.977 3.924 1 95.5 85 ALA A N 1
ATOM 601 C CA . ALA A 1 85 ? 3.256 -14.227 3.998 1 95.5 85 ALA A CA 1
ATOM 602 C C . ALA A 1 85 ? 2.979 -14.617 5.445 1 95.5 85 ALA A C 1
ATOM 604 O O . ALA A 1 85 ? 1.901 -15.125 5.762 1 95.5 85 ALA A O 1
ATOM 605 N N . ARG A 1 86 ? 3.906 -14.383 6.316 1 93.75 86 ARG A N 1
ATOM 606 C CA . ARG A 1 86 ? 3.764 -14.742 7.723 1 93.75 86 ARG A CA 1
ATOM 607 C C . ARG A 1 86 ? 2.76 -13.828 8.422 1 93.75 86 ARG A C 1
ATOM 609 O O . ARG A 1 86 ? 2.191 -14.195 9.453 1 93.75 86 ARG A O 1
ATOM 616 N N . ARG A 1 87 ? 2.498 -12.719 7.852 1 93.5 87 ARG A N 1
ATOM 617 C CA . ARG A 1 87 ? 1.676 -11.719 8.516 1 93.5 87 ARG A CA 1
ATOM 618 C C . ARG A 1 87 ? 0.297 -11.625 7.875 1 93.5 87 ARG A C 1
ATOM 620 O O . ARG A 1 87 ? -0.469 -10.703 8.172 1 93.5 87 ARG A O 1
ATOM 627 N N . SER A 1 88 ? 0.015 -12.547 7.055 1 94.06 88 SER A N 1
ATOM 628 C CA . SER A 1 88 ? -1.243 -12.531 6.312 1 94.06 88 SER A CA 1
ATOM 629 C C . SER A 1 88 ? -1.837 -13.93 6.203 1 94.06 88 SER A C 1
ATOM 631 O O . SER A 1 88 ? -1.116 -14.93 6.305 1 94.06 88 SER A O 1
ATOM 633 N N . ARG A 1 89 ? -3.104 -14.016 5.949 1 91.75 89 ARG A N 1
ATOM 634 C CA . ARG A 1 89 ? -3.773 -15.289 5.73 1 91.75 89 ARG A CA 1
ATOM 635 C C . ARG A 1 89 ? -3.801 -15.648 4.246 1 91.75 89 ARG A C 1
ATOM 637 O O . ARG A 1 89 ? -4.297 -16.703 3.867 1 91.75 89 ARG A O 1
ATOM 644 N N . ALA A 1 90 ? -3.287 -14.781 3.451 1 94.56 90 ALA A N 1
ATOM 645 C CA . ALA A 1 90 ? -3.254 -15.023 2.012 1 94.56 90 ALA A CA 1
ATOM 646 C C . ALA A 1 90 ? -2.418 -16.25 1.682 1 94.56 90 ALA A C 1
ATOM 648 O O . ALA A 1 90 ? -1.512 -16.609 2.436 1 94.56 90 ALA A O 1
ATOM 649 N N . ASN A 1 91 ? -2.752 -16.844 0.564 1 94.94 91 ASN A N 1
ATOM 650 C CA . ASN A 1 91 ? -2.01 -18.031 0.16 1 94.94 91 ASN A CA 1
ATOM 651 C C . ASN A 1 91 ? -0.997 -17.719 -0.937 1 94.94 91 ASN A C 1
ATOM 653 O O . ASN A 1 91 ? -0.312 -18.609 -1.434 1 94.94 91 ASN A O 1
ATOM 657 N N . VAL A 1 92 ? -0.875 -16.484 -1.312 1 96.94 92 VAL A N 1
ATOM 658 C CA . VAL A 1 92 ? 0.193 -16.031 -2.197 1 96.94 92 VAL A CA 1
ATOM 659 C C . VAL A 1 92 ? 0.717 -14.672 -1.722 1 96.94 92 VAL A C 1
ATOM 661 O O . VAL A 1 92 ? -0.059 -13.812 -1.291 1 96.94 92 VAL A O 1
ATOM 664 N N . ALA A 1 93 ? 2.016 -14.508 -1.738 1 98.19 93 ALA A N 1
ATOM 665 C CA . ALA A 1 93 ? 2.67 -13.242 -1.428 1 98.19 93 ALA A CA 1
ATOM 666 C C . ALA A 1 93 ? 3.564 -12.789 -2.58 1 98.19 93 ALA A C 1
ATOM 668 O O . ALA A 1 93 ? 4.246 -13.602 -3.201 1 98.19 93 ALA A O 1
ATOM 669 N N . ILE A 1 94 ? 3.545 -11.523 -2.922 1 98.88 94 ILE A N 1
ATOM 670 C CA . ILE A 1 94 ? 4.41 -10.93 -3.934 1 98.88 94 ILE A CA 1
ATOM 671 C C . ILE A 1 94 ? 5.199 -9.773 -3.324 1 98.88 94 ILE A C 1
ATOM 673 O O . ILE A 1 94 ? 4.645 -8.961 -2.582 1 98.88 94 ILE A O 1
ATOM 677 N N . SER A 1 95 ? 6.457 -9.688 -3.652 1 98.88 95 SER A N 1
ATOM 678 C CA . SER A 1 95 ? 7.25 -8.555 -3.18 1 98.88 95 SER A CA 1
ATOM 679 C C . SER A 1 95 ? 8 -7.891 -4.324 1 98.88 95 SER A C 1
ATOM 681 O O . SER A 1 95 ? 8.188 -8.492 -5.387 1 98.88 95 SER A O 1
ATOM 683 N N . ASN A 1 96 ? 8.359 -6.637 -4.102 1 98.75 96 ASN A N 1
ATOM 684 C CA . ASN A 1 96 ? 9.164 -5.879 -5.059 1 98.75 96 ASN A CA 1
ATOM 685 C C . ASN A 1 96 ? 10.109 -4.914 -4.355 1 98.75 96 ASN A C 1
ATOM 687 O O . ASN A 1 96 ? 9.719 -4.234 -3.404 1 98.75 96 ASN A O 1
ATOM 691 N N . THR A 1 97 ? 11.297 -4.949 -4.668 1 98.06 97 THR A N 1
ATOM 692 C CA . THR A 1 97 ? 12.281 -3.91 -4.387 1 98.06 97 THR A CA 1
ATOM 693 C C . THR A 1 97 ? 13.062 -3.547 -5.648 1 98.06 97 THR A C 1
ATOM 695 O O . THR A 1 97 ? 13.117 -4.332 -6.598 1 98.06 97 THR A O 1
ATOM 698 N N . GLY A 1 98 ? 13.633 -2.299 -5.695 1 96.69 98 GLY A N 1
ATOM 699 C CA . GLY A 1 98 ? 14.297 -1.881 -6.922 1 96.69 98 GLY A CA 1
ATOM 700 C C . GLY A 1 98 ? 14.711 -0.423 -6.906 1 96.69 98 GLY A C 1
ATOM 701 O O . GLY A 1 98 ? 14.562 0.26 -5.891 1 96.69 98 GLY A O 1
ATOM 702 N N . VAL A 1 99 ? 15.289 -0.013 -8.016 1 95.12 99 VAL A N 1
ATOM 703 C CA . VAL A 1 99 ? 15.664 1.378 -8.242 1 95.12 99 VAL A CA 1
ATOM 704 C C . VAL A 1 99 ? 15.094 1.852 -9.578 1 95.12 99 VAL A C 1
ATOM 706 O O . VAL A 1 99 ? 15.031 1.084 -10.547 1 95.12 99 VAL A O 1
ATOM 709 N N . THR A 1 100 ? 14.656 3.123 -9.57 1 94.69 100 THR A N 1
ATOM 710 C CA . THR A 1 100 ? 14.133 3.688 -10.812 1 94.69 100 THR A CA 1
ATOM 711 C C . THR A 1 100 ? 15.156 4.605 -11.469 1 94.69 100 THR A C 1
ATOM 713 O O . THR A 1 100 ? 15.203 4.719 -12.695 1 94.69 100 THR A O 1
ATOM 716 N N . ASP A 1 101 ? 15.914 5.234 -10.625 1 90.31 101 ASP A N 1
ATOM 717 C CA . ASP A 1 101 ? 16.875 6.219 -11.102 1 90.31 101 ASP A CA 1
ATOM 718 C C . ASP A 1 101 ? 18.312 5.777 -10.789 1 90.31 101 ASP A C 1
ATOM 720 O O . ASP A 1 101 ? 18.516 4.727 -10.188 1 90.31 101 ASP A O 1
ATOM 724 N N . ASP A 1 102 ? 19.188 6.609 -11.273 1 85.44 102 ASP A N 1
ATOM 725 C CA . ASP A 1 102 ? 20.609 6.285 -11.117 1 85.44 102 ASP A CA 1
ATOM 726 C C . ASP A 1 102 ? 21.125 6.754 -9.758 1 85.44 102 ASP A C 1
ATOM 728 O O . ASP A 1 102 ? 22.094 7.527 -9.688 1 85.44 102 ASP A O 1
ATOM 732 N N . THR A 1 103 ? 20.531 6.27 -8.82 1 76.69 103 THR A N 1
ATOM 733 C CA . THR A 1 103 ? 20.906 6.719 -7.48 1 76.69 103 THR A CA 1
ATOM 734 C C . THR A 1 103 ? 21.906 5.758 -6.848 1 76.69 103 THR A C 1
ATOM 736 O O . THR A 1 103 ? 22.578 6.105 -5.879 1 76.69 103 THR A O 1
ATOM 739 N N . ASP A 1 104 ? 21.922 4.641 -7.355 1 75.44 104 ASP A N 1
ATOM 740 C CA . ASP A 1 104 ? 22.828 3.621 -6.832 1 75.44 104 ASP A CA 1
ATOM 741 C C . ASP A 1 104 ? 23.922 3.275 -7.848 1 75.44 104 ASP A C 1
ATOM 743 O O . ASP A 1 104 ? 23.609 2.799 -8.945 1 75.44 104 ASP A O 1
ATOM 747 N N . ALA A 1 105 ? 25.094 3.443 -7.535 1 82.81 105 ALA A N 1
ATOM 748 C CA . ALA A 1 105 ? 26.203 3.225 -8.453 1 82.81 105 ALA A CA 1
ATOM 749 C C . ALA A 1 105 ? 26.359 1.743 -8.781 1 82.81 105 ALA A C 1
ATOM 751 O O . ALA A 1 105 ? 26.844 1.388 -9.867 1 82.81 105 ALA A O 1
ATOM 752 N N . ALA A 1 106 ? 25.938 0.892 -7.871 1 88.19 106 ALA A N 1
ATOM 753 C CA . ALA A 1 106 ? 26.188 -0.539 -8.031 1 88.19 106 ALA A CA 1
ATOM 754 C C . ALA A 1 106 ? 25.062 -1.211 -8.805 1 88.19 106 ALA A C 1
ATOM 756 O O . ALA A 1 106 ? 25.219 -2.322 -9.312 1 88.19 106 ALA A O 1
ATOM 757 N N . ILE A 1 107 ? 23.906 -0.606 -8.875 1 91.25 107 ILE A N 1
ATOM 758 C CA . ILE A 1 107 ? 22.734 -1.191 -9.492 1 91.25 107 ILE A CA 1
ATOM 759 C C . ILE A 1 107 ? 22.219 -0.279 -10.609 1 91.25 107 ILE A C 1
ATOM 761 O O . ILE A 1 107 ? 21.859 0.875 -10.359 1 91.25 107 ILE A O 1
ATOM 765 N N . PRO A 1 108 ? 22.156 -0.793 -11.805 1 93.38 108 PRO A N 1
ATOM 766 C CA . PRO A 1 108 ? 21.672 0.041 -12.906 1 93.38 108 PRO A CA 1
ATOM 767 C C . PRO A 1 108 ? 20.25 0.542 -12.688 1 93.38 108 PRO A C 1
ATOM 769 O O . PRO A 1 108 ? 19.406 -0.19 -12.164 1 93.38 108 PRO A O 1
ATOM 772 N N . ALA A 1 109 ? 20 1.766 -13.242 1 93.81 109 ALA A N 1
ATOM 773 C CA . ALA A 1 109 ? 18.656 2.332 -13.188 1 93.81 109 ALA A CA 1
ATOM 774 C C . ALA A 1 109 ? 17.641 1.403 -13.852 1 93.81 109 ALA A C 1
ATOM 776 O O . ALA A 1 109 ? 17.922 0.812 -14.891 1 93.81 109 ALA A O 1
ATOM 777 N N . GLY A 1 110 ? 16.5 1.288 -13.188 1 97.19 110 GLY A N 1
ATOM 778 C CA . GLY A 1 110 ? 15.438 0.476 -13.75 1 97.19 110 GLY A CA 1
ATOM 779 C C . GLY A 1 110 ? 15.453 -0.956 -13.25 1 97.19 110 GLY A C 1
ATOM 780 O O . GLY A 1 110 ? 14.539 -1.729 -13.539 1 97.19 110 GLY A O 1
ATOM 781 N N . THR A 1 111 ? 16.469 -1.352 -12.414 1 98.06 111 THR A N 1
ATOM 782 C CA . THR A 1 111 ? 16.562 -2.713 -11.898 1 98.06 111 THR A CA 1
ATOM 783 C C . THR A 1 111 ? 15.508 -2.963 -10.828 1 98.06 111 THR A C 1
ATOM 785 O O . THR A 1 111 ? 15.383 -2.195 -9.875 1 98.06 111 THR A O 1
ATOM 788 N N . GLN A 1 112 ? 14.773 -4.039 -11.07 1 98.62 112 GLN A N 1
ATOM 789 C CA . GLN A 1 112 ? 13.695 -4.445 -10.172 1 98.62 112 GLN A CA 1
ATOM 790 C C . GLN A 1 112 ? 13.828 -5.918 -9.789 1 98.62 112 GLN A C 1
ATOM 792 O O . GLN A 1 112 ? 14.047 -6.773 -10.648 1 98.62 112 GLN A O 1
ATOM 797 N N . CYS A 1 113 ? 13.727 -6.172 -8.516 1 98.81 113 CYS A N 1
ATOM 798 C CA . CYS A 1 113 ? 13.727 -7.535 -7.992 1 98.81 113 CYS A CA 1
ATOM 799 C C . CYS A 1 113 ? 12.359 -7.898 -7.426 1 98.81 113 CYS A C 1
ATOM 801 O O . CYS A 1 113 ? 11.703 -7.066 -6.797 1 98.81 113 CYS A O 1
ATOM 803 N N . PHE A 1 114 ? 11.969 -9.133 -7.672 1 98.88 114 PHE A N 1
ATOM 804 C CA . PHE A 1 114 ? 10.672 -9.641 -7.242 1 98.88 114 PHE A CA 1
ATOM 805 C C . PHE A 1 114 ? 10.812 -10.984 -6.543 1 98.88 114 PHE A C 1
ATOM 807 O O . PHE A 1 114 ? 11.773 -11.719 -6.793 1 98.88 114 PHE A O 1
ATOM 814 N N . ALA A 1 115 ? 9.836 -11.289 -5.766 1 98.88 115 ALA A N 1
ATOM 815 C CA . ALA A 1 115 ? 9.672 -12.648 -5.266 1 98.88 115 ALA A CA 1
ATOM 816 C C . ALA A 1 115 ? 8.195 -13.008 -5.133 1 98.88 115 ALA A C 1
ATOM 818 O O . ALA A 1 115 ? 7.352 -12.133 -4.914 1 98.88 115 ALA A O 1
ATOM 819 N N . TRP A 1 116 ? 7.875 -14.227 -5.34 1 98.69 116 TRP A N 1
ATOM 820 C CA . TRP A 1 116 ? 6.555 -14.828 -5.172 1 98.69 116 TRP A CA 1
ATOM 821 C C . TRP A 1 116 ? 6.613 -16.016 -4.211 1 98.69 116 TRP A C 1
ATOM 823 O O . TRP A 1 116 ? 7.48 -16.875 -4.34 1 98.69 116 TRP A O 1
ATOM 833 N N . VAL A 1 117 ? 5.738 -16.016 -3.297 1 97.69 117 VAL A N 1
ATOM 834 C CA . VAL A 1 117 ? 5.633 -17.109 -2.332 1 97.69 117 VAL A CA 1
ATOM 835 C C . VAL A 1 117 ? 4.246 -17.75 -2.422 1 97.69 117 VAL A C 1
ATOM 837 O O . VAL A 1 117 ? 3.23 -17.047 -2.406 1 97.69 117 VAL A O 1
ATOM 840 N N . PHE A 1 118 ? 4.211 -19.031 -2.543 1 96.06 118 PHE A N 1
ATOM 841 C CA . PHE A 1 118 ? 2.957 -19.781 -2.562 1 96.06 118 PHE A CA 1
ATOM 842 C C . PHE A 1 118 ? 2.867 -20.719 -1.365 1 96.06 118 PHE A C 1
ATOM 844 O O . PHE A 1 118 ? 3.857 -21.359 -0.992 1 96.06 118 PHE A O 1
ATOM 851 N N . LYS A 1 119 ? 1.74 -20.688 -0.757 1 87.69 119 LYS A N 1
ATOM 852 C CA . LYS A 1 119 ? 1.475 -21.531 0.41 1 87.69 119 LYS A CA 1
ATOM 853 C C . LYS A 1 119 ? 0.298 -22.469 0.158 1 87.69 119 LYS A C 1
ATOM 855 O O . LYS A 1 119 ? -0.683 -22.078 -0.482 1 87.69 119 LYS A O 1
ATOM 860 N N . GLU A 1 120 ? 0.623 -23.719 0.607 1 78.38 120 GLU A N 1
ATOM 861 C CA . GLU A 1 120 ? -0.501 -24.656 0.67 1 78.38 120 GLU A CA 1
ATOM 862 C C . GLU A 1 120 ? -1.17 -24.609 2.041 1 78.38 120 GLU A C 1
ATOM 864 O O . GLU A 1 120 ? -0.53 -24.891 3.059 1 78.38 120 GLU A O 1
ATOM 869 N N . GLY A 1 121 ? -2.17 -24.203 2.312 1 64.81 121 GLY A N 1
ATOM 870 C CA . GLY A 1 121 ? -2.855 -24.156 3.596 1 64.81 121 GLY A CA 1
ATOM 871 C C . GLY A 1 121 ? -2.096 -23.391 4.652 1 64.81 121 GLY A C 1
ATOM 872 O O . GLY A 1 121 ? -1.017 -22.844 4.383 1 64.81 121 GLY A O 1
ATOM 873 N N . ALA A 1 122 ? -2.684 -23.109 5.832 1 55.03 122 ALA A N 1
ATOM 874 C CA . ALA A 1 122 ? -2.086 -22.359 6.934 1 55.03 122 ALA A CA 1
ATOM 875 C C . ALA A 1 122 ? -0.745 -22.953 7.34 1 55.03 122 ALA A C 1
ATOM 877 O O . ALA A 1 122 ? 0.126 -22.25 7.859 1 55.03 122 ALA A O 1
ATOM 878 N N . ALA A 1 123 ? -0.758 -2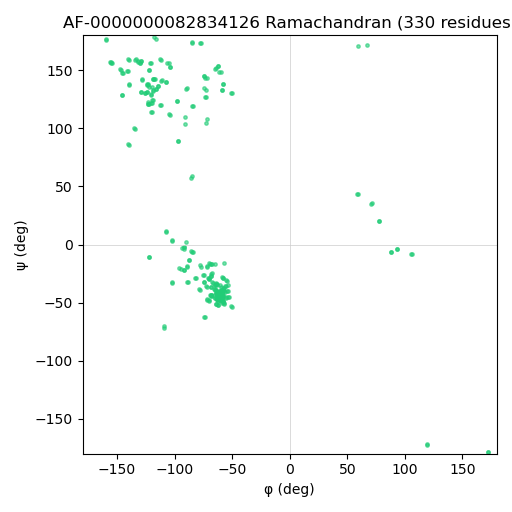4.328 7.207 1 46.34 123 ALA A N 1
ATOM 879 C CA . ALA A 1 123 ? 0.26 -25.125 7.891 1 46.34 123 ALA A CA 1
ATOM 880 C C . ALA A 1 123 ? 1.54 -25.203 7.066 1 46.34 123 ALA A C 1
ATOM 882 O O . ALA A 1 123 ? 2.498 -25.875 7.457 1 46.34 123 ALA A O 1
ATOM 883 N N . ASP A 1 124 ? 1.468 -24.641 5.797 1 56.03 124 ASP A N 1
ATOM 884 C CA . ASP A 1 124 ? 2.615 -25.156 5.055 1 56.03 124 ASP A CA 1
ATOM 885 C C . ASP A 1 124 ? 3.914 -24.516 5.539 1 56.03 124 ASP A C 1
ATOM 887 O O . ASP A 1 124 ? 4.039 -23.297 5.551 1 56.03 124 ASP A O 1
ATOM 891 N N . SER A 1 125 ? 4.707 -25.328 6.336 1 59.88 125 SER A N 1
ATOM 892 C CA . SER A 1 125 ? 6.008 -25.141 6.973 1 59.88 125 SER A CA 1
ATOM 893 C C . SER A 1 125 ? 7.082 -24.797 5.949 1 59.88 125 SER A C 1
ATOM 895 O O . SER A 1 125 ? 8.148 -24.281 6.309 1 59.88 125 SER A O 1
ATOM 897 N N . ALA A 1 126 ? 6.707 -25.062 4.668 1 70.31 126 ALA A N 1
ATOM 898 C CA . ALA A 1 126 ? 7.801 -24.75 3.75 1 70.31 126 ALA A CA 1
ATOM 899 C C . ALA A 1 126 ? 7.285 -24.094 2.479 1 70.31 126 ALA A C 1
ATOM 901 O O . ALA A 1 126 ? 7.078 -24.75 1.461 1 70.31 126 ALA A O 1
ATOM 902 N N . PRO A 1 127 ? 7.117 -22.844 2.445 1 82.81 127 PRO A N 1
ATOM 903 C CA . PRO A 1 127 ? 6.586 -22.203 1.238 1 82.81 127 PRO A CA 1
ATOM 904 C C . PRO A 1 127 ? 7.594 -22.188 0.091 1 82.81 127 PRO A C 1
ATOM 906 O O . PRO A 1 127 ? 8.805 -22.188 0.327 1 82.81 127 PRO A O 1
ATOM 909 N N . ALA A 1 128 ? 7.133 -22.359 -1.124 1 91.31 128 ALA A N 1
ATOM 910 C CA . ALA A 1 128 ? 7.957 -22.188 -2.316 1 91.31 128 ALA A CA 1
ATOM 911 C C . ALA A 1 128 ? 8.211 -20.703 -2.588 1 91.31 128 ALA A C 1
ATOM 913 O O . ALA A 1 128 ? 7.297 -19.891 -2.502 1 91.31 128 ALA A O 1
ATOM 914 N N . VAL A 1 129 ? 9.422 -20.438 -2.865 1 95.62 129 VAL A N 1
ATOM 915 C CA . VAL A 1 129 ? 9.805 -19.062 -3.158 1 95.62 129 VAL A CA 1
ATOM 916 C C . VAL A 1 129 ? 10.391 -18.969 -4.562 1 95.62 129 VAL A C 1
ATOM 918 O O . VAL A 1 129 ? 11.312 -19.719 -4.906 1 95.62 129 VAL A O 1
ATOM 921 N N . TYR A 1 130 ? 9.805 -18.172 -5.363 1 97.94 130 TYR A N 1
ATOM 922 C CA . TYR A 1 130 ? 10.344 -17.797 -6.672 1 97.94 130 TYR A CA 1
ATOM 923 C C . TYR A 1 130 ? 10.859 -16.375 -6.668 1 97.94 130 TYR A C 1
ATOM 925 O O . TYR A 1 130 ? 10.258 -15.492 -6.047 1 97.94 130 TYR A O 1
ATOM 933 N N . ALA A 1 131 ? 11.945 -16.141 -7.301 1 98.38 131 ALA A N 1
ATOM 934 C CA . ALA A 1 131 ? 12.492 -14.789 -7.355 1 98.38 131 ALA A CA 1
ATOM 935 C C . ALA A 1 131 ? 13.078 -14.492 -8.734 1 98.38 131 ALA A C 1
ATOM 937 O O . ALA A 1 131 ? 13.516 -15.398 -9.438 1 98.38 131 ALA A O 1
ATOM 938 N N . GLU A 1 132 ? 13.016 -13.273 -9.109 1 98.19 132 GLU A N 1
ATOM 939 C CA . GLU A 1 132 ? 13.625 -12.867 -10.375 1 98.19 132 GLU A CA 1
ATOM 940 C C . GLU A 1 132 ? 14 -11.383 -10.352 1 98.19 132 GLU A C 1
ATOM 942 O O . GLU A 1 132 ? 13.445 -10.609 -9.57 1 98.19 132 GLU A O 1
ATOM 947 N N . THR A 1 133 ? 14.953 -11.055 -11.18 1 98.25 133 THR A N 1
ATOM 948 C CA . THR A 1 133 ? 15.391 -9.688 -11.406 1 98.25 133 THR A CA 1
ATOM 949 C C . THR A 1 133 ? 15.188 -9.289 -12.867 1 98.25 133 THR A C 1
ATOM 951 O O . THR A 1 133 ? 15.531 -10.047 -13.773 1 98.25 133 THR A O 1
ATOM 954 N N . LEU A 1 134 ? 14.617 -8.133 -13.047 1 98.19 134 LEU A N 1
ATOM 955 C CA . LEU A 1 134 ? 14.43 -7.562 -14.383 1 98.19 134 LEU A CA 1
ATOM 956 C C . LEU A 1 134 ? 14.836 -6.094 -14.398 1 98.19 134 LEU A C 1
ATOM 958 O O . LEU A 1 134 ? 14.875 -5.441 -13.352 1 98.19 134 LEU A O 1
ATOM 962 N N . ARG A 1 135 ? 15.125 -5.625 -15.609 1 97.75 135 ARG A N 1
ATOM 963 C CA . ARG A 1 135 ? 15.398 -4.203 -15.789 1 97.75 135 ARG A CA 1
ATOM 964 C C . ARG A 1 135 ? 14.391 -3.568 -16.75 1 97.75 135 ARG A C 1
ATOM 966 O O . ARG A 1 135 ? 14.227 -4.035 -17.875 1 97.75 135 ARG A O 1
ATOM 973 N N . PHE A 1 136 ? 13.75 -2.553 -16.281 1 98 136 PHE A N 1
ATOM 974 C CA . PHE A 1 136 ? 12.812 -1.805 -17.109 1 98 136 PHE A CA 1
ATOM 975 C C . PHE A 1 136 ? 13.422 -0.487 -17.562 1 98 136 PHE A C 1
ATOM 977 O O . PHE A 1 136 ? 14.281 0.074 -16.891 1 98 136 PHE A O 1
ATOM 984 N N . THR A 1 137 ? 12.938 -0.017 -18.719 1 95.81 137 THR A N 1
ATOM 985 C CA . THR A 1 137 ? 13.359 1.279 -19.234 1 95.81 137 THR A CA 1
ATOM 986 C C . THR A 1 137 ? 12.266 2.322 -19.047 1 95.81 137 THR A C 1
ATOM 988 O O . THR A 1 137 ? 11.086 1.976 -18.906 1 95.81 137 THR A O 1
ATOM 991 N N . GLY A 1 138 ? 12.719 3.619 -19.016 1 95.69 138 GLY A N 1
ATOM 992 C CA . GLY A 1 138 ? 11.766 4.711 -18.891 1 95.69 138 GLY A CA 1
ATOM 993 C C . GLY A 1 138 ? 11.969 5.539 -17.641 1 95.69 138 GLY A C 1
ATOM 994 O O . GLY A 1 138 ? 13.008 5.438 -16.984 1 95.69 138 GLY A O 1
ATOM 995 N N . GLY A 1 139 ? 11 6.457 -17.422 1 95 139 GLY A N 1
ATOM 996 C CA . GLY A 1 139 ? 11.039 7.273 -16.219 1 95 139 GLY A CA 1
ATOM 997 C C . GLY A 1 139 ? 10.57 6.531 -14.977 1 95 139 GLY A C 1
ATOM 998 O O . GLY A 1 139 ? 10.078 5.41 -15.07 1 95 139 GLY A O 1
ATOM 999 N N . ARG A 1 140 ? 10.703 7.145 -13.859 1 95.62 140 ARG A N 1
ATOM 1000 C CA . ARG A 1 140 ? 10.406 6.582 -12.547 1 95.62 140 ARG A CA 1
ATOM 1001 C C . ARG A 1 140 ? 9.023 5.945 -12.523 1 95.62 140 ARG A C 1
ATOM 1003 O O . ARG A 1 140 ? 8.883 4.77 -12.18 1 95.62 140 ARG A O 1
ATOM 1010 N N . ASN A 1 141 ? 8.039 6.688 -12.906 1 97.19 141 ASN A N 1
ATOM 1011 C CA . ASN A 1 141 ? 6.664 6.227 -12.734 1 97.19 141 ASN A CA 1
ATOM 1012 C C . ASN A 1 141 ? 6.309 5.148 -13.758 1 97.19 141 ASN A C 1
ATOM 1014 O O . ASN A 1 141 ? 5.504 4.262 -13.469 1 97.19 141 ASN A O 1
ATOM 1018 N N . ALA A 1 142 ? 6.902 5.254 -14.945 1 97.75 142 ALA A N 1
ATOM 1019 C CA . ALA A 1 142 ? 6.727 4.184 -15.93 1 97.75 142 ALA A CA 1
ATOM 1020 C C . ALA A 1 142 ? 7.324 2.873 -15.422 1 97.75 142 ALA A C 1
ATOM 1022 O O . ALA A 1 142 ? 6.734 1.804 -15.594 1 97.75 142 ALA A O 1
ATOM 1023 N N . ILE A 1 143 ? 8.492 2.934 -14.805 1 98 143 ILE A N 1
ATOM 1024 C CA . ILE A 1 143 ? 9.164 1.757 -14.266 1 98 143 ILE A CA 1
ATOM 1025 C C . ILE A 1 143 ? 8.328 1.157 -13.133 1 98 143 ILE A C 1
ATOM 1027 O O . ILE A 1 143 ? 8.133 -0.058 -13.078 1 98 143 ILE A O 1
ATOM 1031 N N . ARG A 1 144 ? 7.844 1.963 -12.25 1 98.25 144 ARG A N 1
ATOM 1032 C CA . ARG A 1 144 ? 7.027 1.5 -11.133 1 98.25 144 ARG A CA 1
ATOM 1033 C C . ARG A 1 144 ? 5.758 0.814 -11.633 1 98.25 144 ARG A C 1
ATOM 1035 O O . ARG A 1 144 ? 5.395 -0.26 -11.148 1 98.25 144 ARG A O 1
ATOM 1042 N N . ALA A 1 145 ? 5.094 1.433 -12.586 1 98.44 145 ALA A N 1
ATOM 1043 C CA . ALA A 1 145 ? 3.873 0.863 -13.148 1 98.44 145 ALA A CA 1
ATOM 1044 C C . ALA A 1 145 ? 4.156 -0.468 -13.836 1 98.44 145 ALA A C 1
ATOM 1046 O O . ALA A 1 145 ? 3.398 -1.429 -13.68 1 98.44 145 ALA A O 1
ATOM 1047 N N . ALA A 1 146 ? 5.195 -0.498 -14.633 1 98.56 146 ALA A N 1
ATOM 1048 C CA . ALA A 1 146 ? 5.578 -1.729 -15.32 1 98.56 146 ALA A CA 1
ATOM 1049 C C . ALA A 1 146 ? 5.91 -2.834 -14.328 1 98.56 146 ALA A C 1
ATOM 1051 O O . ALA A 1 146 ? 5.578 -4 -14.547 1 98.56 146 ALA A O 1
ATOM 1052 N N . SER A 1 147 ? 6.582 -2.498 -13.258 1 98.75 147 SER A N 1
ATOM 1053 C CA . SER A 1 147 ? 6.938 -3.449 -12.211 1 98.75 147 SER A CA 1
ATOM 1054 C C . SER A 1 147 ? 5.695 -4.047 -11.555 1 98.75 147 SER A C 1
ATOM 1056 O O . SER A 1 147 ? 5.629 -5.258 -11.328 1 98.75 147 SER A O 1
ATOM 1058 N N . ALA A 1 148 ? 4.754 -3.191 -11.266 1 98.81 148 ALA A N 1
ATOM 1059 C CA . ALA A 1 148 ? 3.518 -3.654 -10.641 1 98.81 148 ALA A CA 1
ATOM 1060 C C . ALA A 1 148 ? 2.785 -4.641 -11.547 1 98.81 148 ALA A C 1
ATOM 1062 O O . ALA A 1 148 ? 2.344 -5.699 -11.102 1 98.81 148 ALA A O 1
ATOM 1063 N N . ARG A 1 149 ? 2.658 -4.281 -12.797 1 98.56 149 ARG A N 1
ATOM 1064 C CA . ARG A 1 149 ? 1.972 -5.141 -13.75 1 98.56 149 ARG A CA 1
ATOM 1065 C C . ARG A 1 149 ? 2.689 -6.48 -13.898 1 98.56 149 ARG A C 1
ATOM 1067 O O . ARG A 1 149 ? 2.053 -7.535 -13.891 1 98.56 149 ARG A O 1
ATOM 1074 N N . HIS A 1 150 ? 3.965 -6.414 -14.039 1 98.69 150 HIS A N 1
ATOM 1075 C CA . HIS A 1 150 ? 4.754 -7.629 -14.195 1 98.69 150 HIS A CA 1
ATOM 1076 C C . HIS A 1 150 ? 4.578 -8.562 -13 1 98.69 150 HIS A C 1
ATOM 1078 O O . HIS A 1 150 ? 4.418 -9.773 -13.172 1 98.69 150 HIS A O 1
ATOM 1084 N N . ALA A 1 151 ? 4.691 -8.016 -11.812 1 98.88 151 ALA A N 1
ATOM 1085 C CA . ALA A 1 151 ? 4.574 -8.797 -10.586 1 98.88 151 ALA A CA 1
ATOM 1086 C C . ALA A 1 151 ? 3.281 -9.609 -10.578 1 98.88 151 ALA A C 1
ATOM 1088 O O . ALA A 1 151 ? 3.279 -10.789 -10.211 1 98.88 151 ALA A O 1
ATOM 1089 N N . LEU A 1 152 ? 2.197 -9.008 -10.945 1 98.81 152 LEU A N 1
ATOM 1090 C CA . LEU A 1 152 ? 0.892 -9.656 -10.945 1 98.81 152 LEU A CA 1
ATOM 1091 C C . LEU A 1 152 ? 0.794 -10.68 -12.07 1 98.81 152 LEU A C 1
ATOM 1093 O O . LEU A 1 152 ? 0.361 -11.812 -11.852 1 98.81 152 LEU A O 1
ATOM 1097 N N . GLU A 1 153 ? 1.201 -10.273 -13.281 1 98.69 153 GLU A N 1
ATOM 1098 C CA . GLU A 1 153 ? 1.096 -11.156 -14.438 1 98.69 153 GLU A CA 1
ATOM 1099 C C . GLU A 1 153 ? 1.965 -12.398 -14.266 1 98.69 153 GLU A C 1
ATOM 1101 O O . GLU A 1 153 ? 1.55 -13.508 -14.617 1 98.69 153 GLU A O 1
ATOM 1106 N N . ARG A 1 154 ? 3.127 -12.203 -13.766 1 98.62 154 ARG A N 1
ATOM 1107 C CA . ARG A 1 154 ? 4.086 -13.289 -13.633 1 98.62 154 ARG A CA 1
ATOM 1108 C C . ARG A 1 154 ? 3.623 -14.305 -12.586 1 98.62 154 ARG A C 1
ATOM 1110 O O . ARG A 1 154 ? 4.035 -15.469 -12.617 1 98.62 154 ARG A O 1
ATOM 1117 N N . MET A 1 155 ? 2.844 -13.914 -11.68 1 98.31 155 MET A N 1
ATOM 1118 C CA . MET A 1 155 ? 2.301 -14.797 -10.648 1 98.31 155 MET A CA 1
ATOM 1119 C C . MET A 1 155 ? 1.614 -16 -11.281 1 98.31 155 MET A C 1
ATOM 1121 O O . MET A 1 155 ? 1.723 -17.125 -10.766 1 98.31 155 MET A O 1
ATOM 1125 N N . VAL A 1 156 ? 0.888 -15.82 -12.367 1 98.12 156 VAL A N 1
ATOM 1126 C CA . VAL A 1 156 ? 0.162 -16.875 -13.055 1 98.12 156 VAL A CA 1
ATOM 1127 C C . VAL A 1 156 ? 1.137 -17.969 -13.492 1 98.12 156 VAL A C 1
ATOM 1129 O O . VAL A 1 156 ? 0.876 -19.156 -13.305 1 98.12 156 VAL A O 1
ATOM 1132 N N . THR A 1 157 ? 2.258 -17.547 -14.047 1 97.75 157 THR A N 1
ATOM 1133 C CA . THR A 1 157 ? 3.268 -18.469 -14.539 1 97.75 157 THR A CA 1
ATOM 1134 C C . THR A 1 157 ? 3.859 -19.281 -13.398 1 97.75 157 THR A C 1
ATOM 1136 O O . THR A 1 157 ? 3.914 -20.516 -13.461 1 97.75 157 THR A O 1
ATOM 1139 N N . TYR A 1 158 ? 4.301 -18.625 -12.344 1 97.5 158 TYR A N 1
ATOM 1140 C CA . TYR A 1 158 ? 4.961 -19.328 -11.242 1 97.5 158 TYR A CA 1
ATOM 1141 C C . TYR A 1 158 ? 3.975 -20.203 -10.484 1 97.5 158 TYR A C 1
ATOM 1143 O O . TYR A 1 158 ? 4.34 -21.266 -9.992 1 97.5 158 TYR A O 1
ATOM 1151 N N . TYR A 1 159 ? 2.727 -19.766 -10.312 1 96.81 159 TYR A N 1
ATOM 1152 C CA . TYR A 1 159 ? 1.729 -20.594 -9.648 1 96.81 159 TYR A CA 1
ATOM 1153 C C . TYR A 1 159 ? 1.512 -21.906 -10.414 1 96.81 159 TYR A C 1
ATOM 1155 O O . TYR A 1 159 ? 1.421 -22.969 -9.812 1 96.81 159 TYR A O 1
ATOM 1163 N N . THR A 1 160 ? 1.385 -21.734 -11.766 1 96.38 160 THR A N 1
ATOM 1164 C CA . THR A 1 160 ? 1.169 -22.906 -12.617 1 96.38 160 THR A CA 1
ATOM 1165 C C . THR A 1 160 ? 2.35 -23.859 -12.531 1 96.38 160 THR A C 1
ATOM 1167 O O . THR A 1 160 ? 2.164 -25.078 -12.469 1 96.38 160 THR A O 1
ATOM 1170 N N . GLU A 1 161 ? 3.537 -23.312 -12.523 1 95.25 161 GLU A N 1
ATOM 1171 C CA . GLU A 1 161 ? 4.734 -24.141 -12.367 1 95.25 161 GLU A CA 1
ATOM 1172 C C . GLU A 1 161 ? 4.742 -24.844 -11.016 1 95.25 161 GLU A C 1
ATOM 1174 O O . GLU A 1 161 ? 5.059 -26.031 -10.938 1 95.25 161 GLU A O 1
ATOM 1179 N N . TRP A 1 162 ? 4.477 -24.078 -10.031 1 93.38 162 TRP A N 1
ATOM 1180 C CA . TRP A 1 162 ? 4.465 -24.609 -8.672 1 93.38 162 TRP A CA 1
ATOM 1181 C C . TRP A 1 162 ? 3.434 -25.719 -8.531 1 93.38 162 TRP A C 1
ATOM 1183 O O . TRP A 1 162 ? 3.721 -26.781 -7.949 1 93.38 162 TRP A O 1
ATOM 1193 N N . ARG A 1 163 ? 2.23 -25.547 -9.047 1 92 163 ARG A N 1
ATOM 1194 C CA . ARG A 1 163 ? 1.166 -26.547 -8.977 1 92 163 ARG A CA 1
ATOM 1195 C C . ARG A 1 163 ? 1.541 -27.812 -9.742 1 92 163 ARG A C 1
ATOM 1197 O O . ARG A 1 163 ? 1.203 -28.922 -9.328 1 92 163 ARG A O 1
ATOM 1204 N N . ALA A 1 164 ? 2.164 -27.641 -10.859 1 91.88 164 ALA A N 1
ATOM 1205 C CA . ALA A 1 164 ? 2.604 -28.781 -11.664 1 91.88 164 ALA A CA 1
ATOM 1206 C C . ALA A 1 164 ? 3.637 -29.609 -10.906 1 91.88 164 ALA A C 1
ATOM 1208 O O . ALA A 1 164 ? 3.676 -30.828 -11.047 1 91.88 164 ALA A O 1
ATOM 1209 N N . ALA A 1 165 ? 4.445 -28.922 -10.125 1 86.81 165 ALA A N 1
ATOM 1210 C CA . ALA A 1 165 ? 5.492 -29.609 -9.375 1 86.81 165 ALA A CA 1
ATOM 1211 C C . ALA A 1 165 ? 4.906 -30.359 -8.18 1 86.81 165 ALA A C 1
ATOM 1213 O O . ALA A 1 165 ? 5.516 -31.297 -7.664 1 86.81 165 ALA A O 1
ATOM 1214 N N . GLN A 1 166 ? 3.787 -29.875 -7.703 1 80.31 166 GLN A N 1
ATOM 1215 C CA . GLN A 1 166 ? 3.133 -30.516 -6.574 1 80.31 166 GLN A CA 1
ATOM 1216 C C . GLN A 1 166 ? 2.385 -31.781 -7.016 1 80.31 166 GLN A C 1
ATOM 1218 O O . GLN A 1 166 ? 2.066 -32.625 -6.195 1 80.31 166 GLN A O 1
ATOM 1223 N N . ARG A 1 167 ? 2.078 -31.938 -8.234 1 70 167 ARG A N 1
ATOM 1224 C CA . ARG A 1 167 ? 1.408 -33.125 -8.758 1 70 167 ARG A CA 1
ATOM 1225 C C . ARG A 1 167 ? 2.418 -34.188 -9.125 1 70 167 ARG A C 1
ATOM 1227 O O . ARG A 1 167 ? 3.555 -33.906 -9.492 1 70 167 ARG A O 1
ATOM 1234 N N . MET B 1 1 ? 5.383 22.688 -10.93 1 84.12 1 MET B N 1
ATOM 1235 C CA . MET B 1 1 ? 5.16 21.828 -9.766 1 84.12 1 MET B CA 1
ATOM 1236 C C . MET B 1 1 ? 3.68 21.516 -9.594 1 84.12 1 MET B C 1
ATOM 1238 O O . MET B 1 1 ? 2.842 22.422 -9.609 1 84.12 1 MET B O 1
ATOM 1242 N N . ASN B 1 2 ? 3.35 20.188 -9.578 1 92.12 2 ASN B N 1
ATOM 1243 C CA . ASN B 1 2 ? 1.948 19.844 -9.367 1 92.12 2 ASN B CA 1
ATOM 1244 C C . ASN B 1 2 ? 1.594 19.797 -7.887 1 92.12 2 ASN B C 1
ATOM 1246 O O . ASN B 1 2 ? 2.439 20.078 -7.031 1 92.12 2 ASN B O 1
ATOM 1250 N N . ALA B 1 3 ? 0.41 19.625 -7.609 1 95.25 3 ALA B N 1
ATOM 1251 C CA . ALA B 1 3 ? -0.099 19.734 -6.246 1 95.25 3 ALA B CA 1
ATOM 1252 C C . ALA B 1 3 ? 0.627 18.766 -5.316 1 95.25 3 ALA B C 1
ATOM 1254 O O . ALA B 1 3 ? 0.929 19.094 -4.168 1 95.25 3 ALA B O 1
ATOM 1255 N N . ILE B 1 4 ? 0.901 17.578 -5.75 1 97.69 4 ILE B N 1
ATOM 1256 C CA . ILE B 1 4 ? 1.539 16.578 -4.906 1 97.69 4 ILE B CA 1
ATOM 1257 C C . ILE B 1 4 ? 3.004 16.938 -4.688 1 97.69 4 ILE B C 1
ATOM 1259 O O . ILE B 1 4 ? 3.553 16.719 -3.607 1 97.69 4 ILE B O 1
ATOM 1263 N N . GLU B 1 5 ? 3.666 17.5 -5.684 1 97.56 5 GLU B N 1
ATOM 1264 C CA . GLU B 1 5 ? 5.02 18.016 -5.523 1 97.56 5 GLU B CA 1
ATOM 1265 C C . GLU B 1 5 ? 5.074 19.094 -4.445 1 97.56 5 GLU B C 1
ATOM 1267 O O . GLU B 1 5 ? 6.039 19.172 -3.684 1 97.56 5 GLU B O 1
ATOM 1272 N N . ARG B 1 6 ? 4.102 19.891 -4.465 1 97.56 6 ARG B N 1
ATOM 1273 C CA . ARG B 1 6 ? 4.023 20.922 -3.434 1 97.56 6 ARG B CA 1
ATOM 1274 C C . ARG B 1 6 ? 3.85 20.312 -2.051 1 97.56 6 ARG B C 1
ATOM 1276 O O . ARG B 1 6 ? 4.426 20.781 -1.073 1 97.56 6 ARG B O 1
ATOM 1283 N N . VAL B 1 7 ? 2.998 19.266 -1.951 1 98.38 7 VAL B N 1
ATOM 1284 C CA . VAL B 1 7 ? 2.816 18.547 -0.692 1 98.38 7 VAL B CA 1
ATOM 1285 C C . VAL B 1 7 ? 4.152 17.969 -0.227 1 98.38 7 VAL B C 1
ATOM 1287 O O . VAL B 1 7 ? 4.52 18.109 0.943 1 98.38 7 VAL B O 1
ATOM 1290 N N . ALA B 1 8 ? 4.891 17.344 -1.153 1 98 8 ALA B N 1
ATOM 1291 C CA . ALA B 1 8 ? 6.188 16.75 -0.823 1 98 8 ALA B CA 1
ATOM 1292 C C . ALA B 1 8 ? 7.156 17.812 -0.317 1 98 8 ALA B C 1
ATOM 1294 O O . ALA B 1 8 ? 7.875 17.594 0.659 1 98 8 ALA B O 1
ATOM 1295 N N . ALA B 1 9 ? 7.191 18.969 -1.021 1 97.56 9 ALA B N 1
ATOM 1296 C CA . ALA B 1 9 ? 8.055 20.062 -0.6 1 97.56 9 ALA B CA 1
ATOM 1297 C C . ALA B 1 9 ? 7.68 20.547 0.8 1 97.56 9 ALA B C 1
ATOM 1299 O O . ALA B 1 9 ? 8.555 20.844 1.615 1 97.56 9 ALA B O 1
ATOM 1300 N N . PHE B 1 10 ? 6.406 20.688 1.052 1 98.06 10 PHE B N 1
ATOM 1301 C CA . PHE B 1 10 ? 5.91 21.078 2.365 1 98.06 10 PHE B CA 1
ATOM 1302 C C . PHE B 1 10 ? 6.359 20.094 3.432 1 98.06 10 PHE B C 1
ATOM 1304 O O . PHE B 1 10 ? 6.836 20.484 4.496 1 98.06 10 PHE B O 1
ATOM 1311 N N . MET B 1 11 ? 6.188 18.766 3.184 1 97.88 11 MET B N 1
ATOM 1312 C CA . MET B 1 11 ? 6.594 17.734 4.121 1 97.88 11 MET B CA 1
ATOM 1313 C C . MET B 1 11 ? 8.086 17.828 4.426 1 97.88 11 MET B C 1
ATOM 1315 O O . MET B 1 11 ? 8.5 17.672 5.578 1 97.88 11 MET B O 1
ATOM 1319 N N . HIS B 1 12 ? 8.867 18.016 3.393 1 96.88 12 HIS B N 1
ATOM 1320 C CA . HIS B 1 12 ? 10.305 18.188 3.586 1 96.88 12 HIS B CA 1
ATOM 1321 C C . HIS B 1 12 ? 10.609 19.359 4.508 1 96.88 12 HIS B C 1
ATOM 1323 O O . HIS B 1 12 ? 11.398 19.234 5.441 1 96.88 12 HIS B O 1
ATOM 1329 N N . ARG B 1 13 ? 10.055 20.438 4.215 1 96.88 13 ARG B N 1
ATOM 1330 C CA . ARG B 1 13 ? 10.297 21.672 4.977 1 96.88 13 ARG B CA 1
ATOM 1331 C C . ARG B 1 13 ? 9.906 21.5 6.438 1 96.88 13 ARG B C 1
ATOM 1333 O O . ARG B 1 13 ? 10.594 21.984 7.336 1 96.88 13 ARG B O 1
ATOM 1340 N N . GLU B 1 14 ? 8.789 20.781 6.688 1 96 14 GLU B N 1
ATOM 1341 C CA . GLU B 1 14 ? 8.258 20.656 8.039 1 96 14 GLU B CA 1
ATOM 1342 C C . GLU B 1 14 ? 8.789 19.406 8.727 1 96 14 GLU B C 1
ATOM 1344 O O . GLU B 1 14 ? 8.414 19.109 9.867 1 96 14 GLU B O 1
ATOM 1349 N N . GLY B 1 15 ? 9.586 18.547 8.078 1 95.19 15 GLY B N 1
ATOM 1350 C CA . GLY B 1 15 ? 10.148 17.344 8.648 1 95.19 15 GLY B CA 1
ATOM 1351 C C . GLY B 1 15 ? 9.109 16.25 8.883 1 95.19 15 GLY B C 1
ATOM 1352 O O . GLY B 1 15 ? 9.133 15.578 9.914 1 95.19 15 GLY B O 1
ATOM 1353 N N . LEU B 1 16 ? 8.148 16.188 8 1 96.19 16 LEU B N 1
ATOM 1354 C CA . LEU B 1 16 ? 7.074 15.211 8.164 1 96.19 16 LEU B CA 1
ATOM 1355 C C . LEU B 1 16 ? 7.438 13.891 7.488 1 96.19 16 LEU B C 1
ATOM 1357 O O . LEU B 1 16 ? 7.973 13.883 6.375 1 96.19 16 LEU B O 1
ATOM 1361 N N . THR B 1 17 ? 7.223 12.828 8.148 1 96.69 17 THR B N 1
ATOM 1362 C CA . THR B 1 17 ? 7.262 11.477 7.598 1 96.69 17 THR B CA 1
ATOM 1363 C C . THR B 1 17 ? 5.895 10.805 7.715 1 96.69 17 THR B C 1
ATOM 1365 O O . THR B 1 17 ? 5.215 10.945 8.734 1 96.69 17 THR B O 1
ATOM 1368 N N . LEU B 1 18 ? 5.582 10.047 6.695 1 97.5 18 LEU B N 1
ATOM 1369 C CA . LEU B 1 18 ? 4.195 9.625 6.539 1 97.5 18 LEU B CA 1
ATOM 1370 C C . LEU B 1 18 ? 4.066 8.117 6.695 1 97.5 18 LEU B C 1
ATOM 1372 O O . LEU B 1 18 ? 4.895 7.359 6.176 1 97.5 18 LEU B O 1
ATOM 1376 N N . VAL B 1 19 ? 3.07 7.695 7.41 1 97.69 19 VAL B N 1
ATOM 1377 C CA . VAL B 1 19 ? 2.531 6.34 7.32 1 97.69 19 VAL B CA 1
ATOM 1378 C C . VAL B 1 19 ? 1.072 6.395 6.875 1 97.69 19 VAL B C 1
ATOM 1380 O O . VAL B 1 19 ? 0.338 7.316 7.242 1 97.69 19 VAL B O 1
ATOM 1383 N N . THR B 1 20 ? 0.648 5.438 6.043 1 98.69 20 THR B N 1
ATOM 1384 C CA . THR B 1 20 ? -0.745 5.438 5.613 1 98.69 20 THR B CA 1
ATOM 1385 C C . THR B 1 20 ? -1.424 4.121 5.977 1 98.69 20 THR B C 1
ATOM 1387 O O . THR B 1 20 ? -0.758 3.096 6.129 1 98.69 20 THR B O 1
ATOM 1390 N N . ALA B 1 21 ? -2.697 4.188 6.207 1 98.81 21 ALA B N 1
ATOM 1391 C CA . ALA B 1 21 ? -3.621 3.061 6.32 1 98.81 21 ALA B CA 1
ATOM 1392 C C . ALA B 1 21 ? -4.723 3.145 5.266 1 98.81 21 ALA B C 1
ATOM 1394 O O . ALA B 1 21 ? -5.586 4.02 5.332 1 98.81 21 ALA B O 1
ATOM 1395 N N . GLU B 1 22 ? -4.715 2.217 4.363 1 98.69 22 GLU B N 1
ATOM 1396 C CA . GLU B 1 22 ? -5.547 2.375 3.174 1 98.69 22 GLU B CA 1
ATOM 1397 C C . GLU B 1 22 ? -6.469 1.175 2.982 1 98.69 22 GLU B C 1
ATOM 1399 O O . GLU B 1 22 ? -6.016 0.03 2.982 1 98.69 22 GLU B O 1
ATOM 1404 N N . SER B 1 23 ? -7.742 1.401 2.779 1 97.62 23 SER B N 1
ATOM 1405 C CA . SER B 1 23 ? -8.695 0.367 2.381 1 97.62 23 SER B CA 1
ATOM 1406 C C . SER B 1 23 ? -9.148 0.561 0.938 1 97.62 23 SER B C 1
ATOM 1408 O O . SER B 1 23 ? -8.508 0.059 0.009 1 97.62 23 SER B O 1
ATOM 1410 N N . CYS B 1 24 ? -9.914 1.545 0.607 1 96.44 24 CYS B N 1
ATOM 1411 C CA . CYS B 1 24 ? -10.484 1.784 -0.714 1 96.44 24 CYS B CA 1
ATOM 1412 C C . CYS B 1 24 ? -9.406 2.182 -1.711 1 96.44 24 CYS B C 1
ATOM 1414 O O . CYS B 1 24 ? -9.375 1.676 -2.836 1 96.44 24 CYS B O 1
ATOM 1416 N N . THR B 1 25 ? -8.492 3.049 -1.328 1 97.88 25 THR B N 1
ATOM 1417 C CA . THR B 1 25 ? -7.438 3.516 -2.219 1 97.88 25 THR B CA 1
ATOM 1418 C C . THR B 1 25 ? -6.441 2.396 -2.508 1 97.88 25 THR B C 1
ATOM 1420 O O . THR B 1 25 ? -5.781 2.402 -3.547 1 97.88 25 THR B O 1
ATOM 1423 N N . ALA B 1 26 ? -6.305 1.513 -1.552 1 98.06 26 ALA B N 1
ATOM 1424 C CA . ALA B 1 26 ? -5.539 0.28 -1.718 1 98.06 26 ALA B CA 1
ATOM 1425 C C . ALA B 1 26 ? -4.09 0.58 -2.092 1 98.06 26 ALA B C 1
ATOM 1427 O O . ALA B 1 26 ? -3.541 -0.034 -3.01 1 98.06 26 ALA B O 1
ATOM 1428 N N . GLY B 1 27 ? -3.482 1.555 -1.427 1 98.38 27 GLY B N 1
ATOM 1429 C CA . GLY B 1 27 ? -2.066 1.817 -1.632 1 98.38 27 GLY B CA 1
ATOM 1430 C C . GLY B 1 27 ? -1.804 3.066 -2.451 1 98.38 27 GLY B C 1
ATOM 1431 O O . GLY B 1 27 ? -0.674 3.557 -2.498 1 98.38 27 GLY B O 1
ATOM 1432 N N . LEU B 1 28 ? -2.838 3.68 -3.027 1 98.69 28 LEU B N 1
ATOM 1433 C CA . LEU B 1 28 ? -2.654 4.797 -3.949 1 98.69 28 LEU B CA 1
ATOM 1434 C C . LEU B 1 28 ? -2.184 6.039 -3.205 1 98.69 28 LEU B C 1
ATOM 1436 O O . LEU B 1 28 ? -1.535 6.91 -3.791 1 98.69 28 LEU B O 1
ATOM 1440 N N . ILE B 1 29 ? -2.531 6.215 -1.917 1 98.81 29 ILE B N 1
ATOM 1441 C CA . ILE B 1 29 ? -2.018 7.375 -1.196 1 98.81 29 ILE B CA 1
ATOM 1442 C C . ILE B 1 29 ? -0.494 7.309 -1.129 1 98.81 29 ILE B C 1
ATOM 1444 O O . ILE B 1 29 ? 0.194 8.258 -1.521 1 98.81 29 ILE B O 1
ATOM 1448 N N . ALA B 1 30 ? 0.017 6.188 -0.676 1 98.56 30 ALA B N 1
ATOM 1449 C CA . ALA B 1 30 ? 1.461 5.98 -0.603 1 98.56 30 ALA B CA 1
ATOM 1450 C C . ALA B 1 30 ? 2.102 6.094 -1.983 1 98.56 30 ALA B C 1
ATOM 1452 O O . ALA B 1 30 ? 3.111 6.785 -2.15 1 98.56 30 ALA B O 1
ATOM 1453 N N . ALA B 1 31 ? 1.513 5.449 -2.965 1 98.44 31 ALA B N 1
ATOM 1454 C CA . ALA B 1 31 ? 2.064 5.43 -4.316 1 98.44 31 ALA B CA 1
ATOM 1455 C C . ALA B 1 31 ? 2.113 6.836 -4.906 1 98.44 31 ALA B C 1
ATOM 1457 O O . ALA B 1 31 ? 3.059 7.188 -5.617 1 98.44 31 ALA B O 1
ATOM 1458 N N . THR B 1 32 ? 1.06 7.598 -4.68 1 98.44 32 THR B N 1
ATOM 1459 C CA . THR B 1 32 ? 0.974 8.953 -5.211 1 98.44 32 THR B CA 1
ATOM 1460 C C . THR B 1 32 ? 2.094 9.828 -4.648 1 98.44 32 THR B C 1
ATOM 1462 O O . THR B 1 32 ? 2.691 10.617 -5.375 1 98.44 32 THR B O 1
ATOM 1465 N N . LEU B 1 33 ? 2.35 9.695 -3.385 1 98.12 33 LEU B N 1
ATOM 1466 C CA . LEU B 1 33 ? 3.482 10.43 -2.83 1 98.12 33 LEU B CA 1
ATOM 1467 C C . LEU B 1 33 ? 4.789 9.969 -3.467 1 98.12 33 LEU B C 1
ATOM 1469 O O . LEU B 1 33 ? 5.645 10.789 -3.809 1 98.12 33 LEU B O 1
ATOM 1473 N N . ALA B 1 34 ? 4.938 8.688 -3.688 1 96.94 34 ALA B N 1
ATOM 1474 C CA . ALA B 1 34 ? 6.16 8.094 -4.223 1 96.94 34 ALA B CA 1
ATOM 1475 C C . ALA B 1 34 ? 6.359 8.469 -5.688 1 96.94 34 ALA B C 1
ATOM 1477 O O . ALA B 1 34 ? 7.449 8.289 -6.234 1 96.94 34 ALA B O 1
ATOM 1478 N N . ASP B 1 35 ? 5.332 8.961 -6.359 1 96.44 35 ASP B N 1
ATOM 1479 C CA . ASP B 1 35 ? 5.457 9.445 -7.73 1 96.44 35 ASP B CA 1
ATOM 1480 C C . ASP B 1 35 ? 6.496 10.555 -7.832 1 96.44 35 ASP B C 1
ATOM 1482 O O . ASP B 1 35 ? 7.059 10.789 -8.898 1 96.44 35 ASP B O 1
ATOM 1486 N N . VAL B 1 36 ? 6.652 11.281 -6.719 1 96.31 36 VAL B N 1
ATOM 1487 C CA . VAL B 1 36 ? 7.527 12.445 -6.699 1 96.31 36 VAL B CA 1
ATOM 1488 C C . VAL B 1 36 ? 8.969 12.008 -6.434 1 96.31 36 VAL B C 1
ATOM 1490 O O . VAL B 1 36 ? 9.266 11.438 -5.387 1 96.31 36 VAL B O 1
ATOM 1493 N N . PRO B 1 37 ? 9.844 12.281 -7.367 1 91.25 37 PRO B N 1
ATOM 1494 C CA . PRO B 1 37 ? 11.25 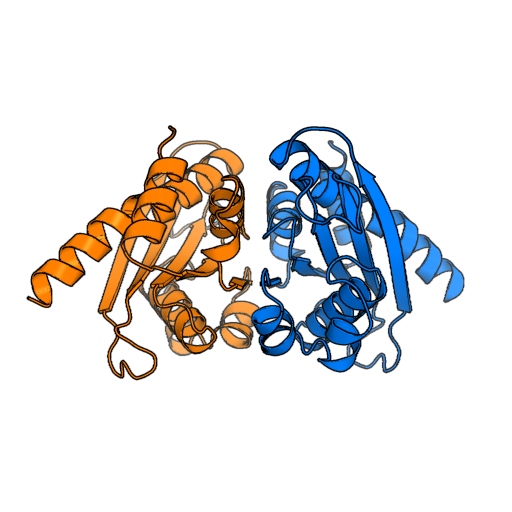11.938 -7.117 1 91.25 37 PRO B CA 1
ATOM 1495 C C . PRO B 1 37 ? 11.758 12.469 -5.777 1 91.25 37 PRO B C 1
ATOM 1497 O O . PRO B 1 37 ? 11.516 13.625 -5.434 1 91.25 37 PRO B O 1
ATOM 1500 N N . GLY B 1 38 ? 12.391 11.578 -5.004 1 87.06 38 GLY B N 1
ATOM 1501 C CA . GLY B 1 38 ? 12.953 11.992 -3.73 1 87.06 38 GLY B CA 1
ATOM 1502 C C . GLY B 1 38 ? 11.969 11.898 -2.582 1 87.06 38 GLY B C 1
ATOM 1503 O O . GLY B 1 38 ? 12.344 12.055 -1.419 1 87.06 38 GLY B O 1
ATOM 1504 N N . ALA B 1 39 ? 10.727 11.602 -2.852 1 89.31 39 ALA B N 1
ATOM 1505 C CA . ALA B 1 39 ? 9.695 11.594 -1.813 1 89.31 39 ALA B CA 1
ATOM 1506 C C . ALA B 1 39 ? 9.656 10.258 -1.088 1 89.31 39 ALA B C 1
ATOM 1508 O O . ALA B 1 39 ? 8.891 10.078 -0.136 1 89.31 39 ALA B O 1
ATOM 1509 N N . GLY B 1 40 ? 10.406 9.312 -1.544 1 85.69 40 GLY B N 1
ATOM 1510 C CA . GLY B 1 40 ? 10.477 8.031 -0.848 1 85.69 40 GLY B CA 1
ATOM 1511 C C . GLY B 1 40 ? 10.891 8.172 0.605 1 85.69 40 GLY B C 1
ATOM 1512 O O . GLY B 1 40 ? 10.383 7.445 1.468 1 85.69 40 GLY B O 1
ATOM 1513 N N . ALA B 1 41 ? 11.789 9.125 0.881 1 88.81 41 ALA B N 1
ATOM 1514 C CA . ALA B 1 41 ? 12.289 9.359 2.234 1 88.81 41 ALA B CA 1
ATOM 1515 C C . ALA B 1 41 ? 11.188 9.898 3.139 1 88.81 41 ALA B C 1
ATOM 1517 O O . ALA B 1 41 ? 11.305 9.867 4.367 1 88.81 41 ALA B O 1
ATOM 1518 N N . LEU B 1 42 ? 10.141 10.375 2.564 1 96.38 42 LEU B N 1
ATOM 1519 C CA . LEU B 1 42 ? 9.039 10.969 3.316 1 96.38 42 LEU B CA 1
ATOM 1520 C C . LEU B 1 42 ? 8.039 9.898 3.74 1 96.38 42 LEU B C 1
ATOM 1522 O O . LEU B 1 42 ? 7.152 10.164 4.559 1 96.38 42 LEU B O 1
ATOM 1526 N N . LEU B 1 43 ? 8.156 8.758 3.188 1 96.75 43 LEU B N 1
ATOM 1527 C CA . LEU B 1 43 ? 7.25 7.648 3.453 1 96.75 43 LEU B CA 1
ATOM 1528 C C . LEU B 1 43 ? 7.914 6.605 4.3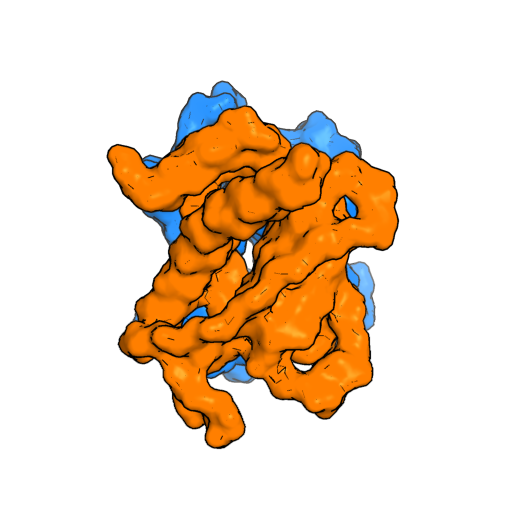44 1 96.75 43 LEU B C 1
ATOM 1530 O O . LEU B 1 43 ? 8.883 5.957 3.936 1 96.75 43 LEU B O 1
ATOM 1534 N N . ASP B 1 44 ? 7.461 6.461 5.512 1 96.12 44 ASP B N 1
ATOM 1535 C CA . ASP B 1 44 ? 7.98 5.406 6.379 1 96.12 44 ASP B CA 1
ATOM 1536 C C . ASP B 1 44 ? 7.449 4.039 5.953 1 96.12 44 ASP B C 1
ATOM 1538 O O . ASP B 1 44 ? 8.219 3.186 5.496 1 96.12 44 ASP B O 1
ATOM 1542 N N . CYS B 1 45 ? 6.148 3.859 6.023 1 97.62 45 CYS B N 1
ATOM 1543 C CA . CYS B 1 45 ? 5.5 2.637 5.555 1 97.62 45 CYS B CA 1
ATOM 1544 C C . CYS B 1 45 ? 4.02 2.875 5.277 1 97.62 45 CYS B C 1
ATOM 1546 O O . CYS B 1 45 ? 3.535 4 5.395 1 97.62 45 CYS B O 1
ATOM 1548 N N . ALA B 1 46 ? 3.377 1.884 4.785 1 98.44 46 ALA B N 1
ATOM 1549 C CA . ALA B 1 46 ? 1.938 1.911 4.539 1 98.44 46 ALA B CA 1
ATOM 1550 C C . ALA B 1 46 ? 1.319 0.532 4.746 1 98.44 46 ALA B C 1
ATOM 1552 O O . ALA B 1 46 ? 1.974 -0.489 4.523 1 98.44 46 ALA B O 1
ATOM 1553 N N . PHE B 1 47 ? 0.087 0.558 5.137 1 98.56 47 PHE B N 1
ATOM 1554 C CA . PHE B 1 47 ? -0.711 -0.651 5.305 1 98.56 47 PHE B CA 1
ATOM 1555 C C . PHE B 1 47 ? -1.97 -0.593 4.445 1 98.56 47 PHE B C 1
ATOM 1557 O O . PHE B 1 47 ? -2.799 0.304 4.613 1 98.56 47 PHE B O 1
ATOM 1564 N N . VAL B 1 48 ? -2.102 -1.536 3.588 1 98.31 48 VAL B N 1
ATOM 1565 C CA . VAL B 1 48 ? -3.357 -1.708 2.867 1 98.31 48 VAL B CA 1
ATOM 1566 C C . VAL B 1 48 ? -4.195 -2.795 3.537 1 98.31 48 VAL B C 1
ATOM 1568 O O . VAL B 1 48 ? -3.754 -3.939 3.658 1 98.31 48 VAL B O 1
ATOM 1571 N N . VAL B 1 49 ? -5.383 -2.436 3.918 1 97.31 49 VAL B N 1
ATOM 1572 C CA . VAL B 1 49 ? -6.234 -3.355 4.664 1 97.31 49 VAL B CA 1
ATOM 1573 C C . VAL B 1 49 ? -7.648 -3.328 4.094 1 97.31 49 VAL B C 1
ATOM 1575 O O . VAL B 1 49 ? -8.5 -2.576 4.57 1 97.31 49 VAL B O 1
ATOM 1578 N N . TYR B 1 50 ? -8 -4.266 3.295 1 89.19 50 TYR B N 1
ATOM 1579 C CA . TYR B 1 50 ? -9.25 -4.223 2.537 1 89.19 50 TYR B CA 1
ATOM 1580 C C . TYR B 1 50 ? -10.375 -4.91 3.299 1 89.19 50 TYR B C 1
ATOM 1582 O O . TYR B 1 50 ? -11.555 -4.598 3.098 1 89.19 50 TYR B O 1
ATOM 1590 N N . SER B 1 51 ? -10.125 -5.762 4.199 1 89.12 51 SER B N 1
ATOM 1591 C CA . SER B 1 51 ? -11.156 -6.508 4.914 1 89.12 51 SER B CA 1
ATOM 1592 C C . SER B 1 51 ? -11.211 -6.102 6.383 1 89.12 51 SER B C 1
ATOM 1594 O O . SER B 1 51 ? -10.227 -5.594 6.93 1 89.12 51 SER B O 1
ATOM 1596 N N . PRO B 1 52 ? -12.352 -6.383 7.035 1 93.12 52 PRO B N 1
ATOM 1597 C CA . PRO B 1 52 ? -12.414 -6.148 8.477 1 93.12 52 PRO B CA 1
ATOM 1598 C C . PRO B 1 52 ? -11.352 -6.922 9.25 1 93.12 52 PRO B C 1
ATOM 1600 O O . PRO B 1 52 ? -10.766 -6.398 10.203 1 93.12 52 PRO B O 1
ATOM 1603 N N . GLN B 1 53 ? -11.133 -8.125 8.812 1 94 53 GLN B N 1
ATOM 1604 C CA . GLN B 1 53 ? -10.133 -8.961 9.477 1 94 53 GLN B CA 1
ATOM 1605 C C . GLN B 1 53 ? -8.734 -8.344 9.352 1 94 53 GLN B C 1
ATOM 1607 O O . GLN B 1 53 ? -7.969 -8.336 10.32 1 94 53 GLN B O 1
ATOM 1612 N N . ALA B 1 54 ? -8.414 -7.875 8.203 1 94.94 54 ALA B N 1
ATOM 1613 C CA . ALA B 1 54 ? -7.109 -7.25 8.008 1 94.94 54 ALA B CA 1
ATOM 1614 C C . ALA B 1 54 ? -6.984 -5.973 8.828 1 94.94 54 ALA B C 1
ATOM 1616 O O . ALA B 1 54 ? -5.914 -5.688 9.375 1 94.94 54 ALA B O 1
ATOM 1617 N N . LYS B 1 55 ? -8.086 -5.172 8.93 1 97.44 55 LYS B N 1
ATOM 1618 C CA . LYS B 1 55 ? -8.062 -3.945 9.727 1 97.44 55 LYS B CA 1
ATOM 1619 C C . LYS B 1 55 ? -7.777 -4.242 11.195 1 97.44 55 LYS B C 1
ATOM 1621 O O . LYS B 1 55 ? -7.035 -3.508 11.844 1 97.44 55 LYS B O 1
ATOM 1626 N N . MET B 1 56 ? -8.383 -5.281 11.633 1 97.75 56 MET B N 1
ATOM 1627 C CA . MET B 1 56 ? -8.164 -5.672 13.023 1 97.75 56 MET B CA 1
ATOM 1628 C C . MET B 1 56 ? -6.746 -6.207 13.219 1 97.75 56 MET B C 1
ATOM 1630 O O . MET B 1 56 ? -6.031 -5.773 14.125 1 97.75 56 MET B O 1
ATOM 1634 N N . ARG B 1 57 ? -6.332 -7.094 12.359 1 96.19 57 ARG B N 1
ATOM 1635 C CA . ARG B 1 57 ? -5.051 -7.785 12.492 1 96.19 57 ARG B CA 1
ATOM 1636 C C . ARG B 1 57 ? -3.887 -6.824 12.273 1 96.19 57 ARG B C 1
ATOM 1638 O O . ARG B 1 57 ? -2.932 -6.816 13.055 1 96.19 57 ARG B O 1
ATOM 1645 N N . CYS B 1 58 ? -3.934 -5.996 11.32 1 96.81 58 CYS B N 1
ATOM 1646 C CA . CYS B 1 58 ? -2.791 -5.18 10.93 1 96.81 58 CYS B CA 1
ATOM 1647 C C . CYS B 1 58 ? -2.766 -3.867 11.703 1 96.81 58 CYS B C 1
ATOM 1649 O O . CYS B 1 58 ? -1.694 -3.338 12 1 96.81 58 CYS B O 1
ATOM 1651 N N . LEU B 1 59 ? -3.977 -3.352 12.047 1 97.75 59 LEU B N 1
ATOM 1652 C CA . LEU B 1 59 ? -4.004 -1.976 12.531 1 97.75 59 LEU B CA 1
ATOM 1653 C C . LEU B 1 59 ? -4.609 -1.903 13.93 1 97.75 59 LEU B C 1
ATOM 1655 O O . LEU B 1 59 ? -4.578 -0.85 14.57 1 97.75 59 LEU B O 1
ATOM 1659 N N . GLY B 1 60 ? -5.199 -2.973 14.391 1 97.88 60 GLY B N 1
ATOM 1660 C CA . GLY B 1 60 ? -5.797 -2.98 15.711 1 97.88 60 GLY B CA 1
ATOM 1661 C C . GLY B 1 60 ? -7.141 -2.277 15.766 1 97.88 60 GLY B C 1
ATOM 1662 O O . GLY B 1 60 ? -7.543 -1.777 16.812 1 97.88 60 GLY B O 1
ATOM 1663 N N . VAL B 1 61 ? -7.789 -2.111 14.68 1 98.12 61 VAL B N 1
ATOM 1664 C CA . VAL B 1 61 ? -9.141 -1.562 14.703 1 98.12 61 VAL B CA 1
ATOM 1665 C C . VAL B 1 61 ? -10.047 -2.449 15.555 1 98.12 61 VAL B C 1
ATOM 1667 O O . VAL B 1 61 ? -10.031 -3.674 15.414 1 98.12 61 VAL B O 1
ATOM 1670 N N . SER B 1 62 ? -10.773 -1.872 16.375 1 97.94 62 SER B N 1
ATOM 1671 C CA . SER B 1 62 ? -11.547 -2.666 17.328 1 97.94 62 SER B CA 1
ATOM 1672 C C . SER B 1 62 ? -12.742 -3.326 16.656 1 97.94 62 SER B C 1
ATOM 1674 O O . SER B 1 62 ? -13.375 -2.732 15.781 1 97.94 62 SER B O 1
ATOM 1676 N N . ALA B 1 63 ? -13.031 -4.512 17.141 1 96.88 63 ALA B N 1
ATOM 1677 C CA . ALA B 1 63 ? -14.234 -5.199 16.672 1 96.88 63 ALA B CA 1
ATOM 1678 C C . ALA B 1 63 ? -15.484 -4.383 16.984 1 96.88 63 ALA B C 1
ATOM 1680 O O . ALA B 1 63 ? -16.438 -4.395 16.219 1 96.88 63 ALA B O 1
ATOM 1681 N N . ARG B 1 64 ? -15.461 -3.705 18.109 1 97.5 64 ARG B N 1
ATOM 1682 C CA . ARG B 1 64 ? -16.594 -2.877 18.5 1 97.5 64 ARG B CA 1
ATOM 1683 C C . ARG B 1 64 ? -16.844 -1.763 17.5 1 97.5 64 ARG B C 1
ATOM 1685 O O . ARG B 1 64 ? -17.984 -1.53 17.094 1 97.5 64 ARG B O 1
ATOM 1692 N N . THR B 1 65 ? -15.797 -1.084 17.094 1 97.38 65 THR B N 1
ATOM 1693 C CA . THR B 1 65 ? -15.93 -0.019 16.109 1 97.38 65 THR B CA 1
ATOM 1694 C C . THR B 1 65 ? -16.484 -0.564 14.789 1 97.38 65 THR B C 1
ATOM 1696 O O . THR B 1 65 ? -17.359 0.049 14.172 1 97.38 65 THR B O 1
ATOM 1699 N N . LEU B 1 66 ? -16 -1.694 14.367 1 95.69 66 LEU B N 1
ATOM 1700 C CA . LEU B 1 66 ? -16.422 -2.299 13.109 1 95.69 66 LEU B CA 1
ATOM 1701 C C . LEU B 1 66 ? -17.891 -2.734 13.18 1 95.69 66 LEU B C 1
ATOM 1703 O O . LEU B 1 66 ? -18.594 -2.688 12.18 1 95.69 66 LEU B O 1
ATOM 1707 N N . ARG B 1 67 ? -18.281 -3.127 14.359 1 94.38 67 ARG B N 1
ATOM 1708 C CA . ARG B 1 67 ? -19.672 -3.562 14.539 1 94.38 67 ARG B CA 1
ATOM 1709 C C . ARG B 1 67 ? -20.609 -2.367 14.633 1 94.38 67 ARG B C 1
ATOM 1711 O O . ARG B 1 67 ? -21.734 -2.42 14.148 1 94.38 67 ARG B O 1
ATOM 1718 N N . THR B 1 68 ? -20.156 -1.349 15.297 1 95.38 68 THR B N 1
ATOM 1719 C CA . THR B 1 68 ? -21.016 -0.216 15.633 1 95.38 68 THR B CA 1
ATOM 1720 C C . THR B 1 68 ? -21.141 0.746 14.461 1 95.38 68 THR B C 1
ATOM 1722 O O . THR B 1 68 ? -22.141 1.448 14.32 1 95.38 68 THR B O 1
ATOM 1725 N N . HIS B 1 69 ? -20.094 0.739 13.695 1 93.75 69 HIS B N 1
ATOM 1726 C CA . HIS B 1 69 ? -20.062 1.667 12.57 1 93.75 69 HIS B CA 1
ATOM 1727 C C . HIS B 1 69 ? -19.922 0.925 11.25 1 93.75 69 HIS B C 1
ATOM 1729 O O . HIS B 1 69 ? -19.438 -0.211 11.219 1 93.75 69 HIS B O 1
ATOM 1735 N N . ASN B 1 70 ? -20.375 1.588 10.203 1 89.19 70 ASN B N 1
ATOM 1736 C CA . ASN B 1 70 ? -20.078 1.054 8.883 1 89.19 70 ASN B CA 1
ATOM 1737 C C . ASN B 1 70 ? -18.578 1.067 8.602 1 89.19 70 ASN B C 1
ATOM 1739 O O . ASN B 1 70 ? -17.844 1.876 9.164 1 89.19 70 ASN B O 1
ATOM 1743 N N . LEU B 1 71 ? -18.078 0.132 7.746 1 90.56 71 LEU B N 1
ATOM 1744 C CA . LEU B 1 71 ? -16.672 0.088 7.371 1 90.56 71 LEU B CA 1
ATOM 1745 C C . LEU B 1 71 ? -16.219 1.424 6.789 1 90.56 71 LEU B C 1
ATOM 1747 O O . LEU B 1 71 ? -15.055 1.793 6.906 1 90.56 71 LEU B O 1
ATOM 1751 N N . THR B 1 72 ? -17.172 2.064 6.164 1 95.06 72 THR B N 1
ATOM 1752 C CA . THR B 1 72 ? -16.953 3.408 5.645 1 95.06 72 THR B CA 1
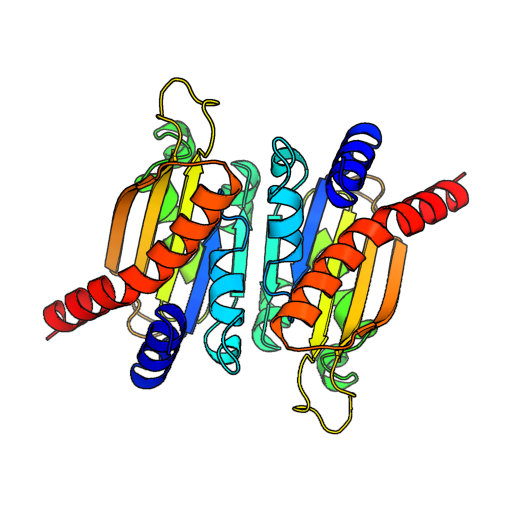ATOM 1753 C C . THR B 1 72 ? -17.469 4.461 6.617 1 95.06 72 THR B C 1
ATOM 1755 O O . THR B 1 72 ? -18.625 4.863 6.539 1 95.06 72 THR B O 1
ATOM 1758 N N . SER B 1 73 ? -16.625 4.848 7.496 1 97.5 73 SER B N 1
ATOM 1759 C CA . SER B 1 73 ? -16.969 5.824 8.523 1 97.5 73 SER B CA 1
ATOM 1760 C C . SER B 1 73 ? -15.734 6.547 9.039 1 97.5 73 SER B C 1
ATOM 1762 O O . SER B 1 73 ? -14.617 6.035 8.922 1 97.5 73 SER B O 1
ATOM 1764 N N . GLU B 1 74 ? -15.977 7.707 9.578 1 98.44 74 GLU B N 1
ATOM 1765 C CA . GLU B 1 74 ? -14.883 8.453 10.195 1 98.44 74 GLU B CA 1
ATOM 1766 C C . GLU B 1 74 ? -14.32 7.711 11.406 1 98.44 74 GLU B C 1
ATOM 1768 O O . GLU B 1 74 ? -13.125 7.777 11.68 1 98.44 74 GLU B O 1
ATOM 1773 N N . ALA B 1 75 ? -15.172 6.996 12.156 1 98.31 75 ALA B N 1
ATOM 1774 C CA . ALA B 1 75 ? -14.727 6.215 13.305 1 98.31 75 ALA B CA 1
ATOM 1775 C C . ALA B 1 75 ? -13.719 5.148 12.883 1 98.31 75 ALA B C 1
ATOM 1777 O O . ALA B 1 75 ? -12.672 4.988 13.516 1 98.31 75 ALA B O 1
ATOM 1778 N N . VAL B 1 76 ? -14.016 4.418 11.812 1 98.38 76 VAL B N 1
ATOM 1779 C CA . VAL B 1 76 ? -13.133 3.375 11.305 1 98.38 76 VAL B CA 1
ATOM 1780 C C . VAL B 1 76 ? -11.852 4.004 10.758 1 98.38 76 VAL B C 1
ATOM 1782 O O . VAL B 1 76 ? -10.75 3.549 11.062 1 98.38 76 VAL B O 1
ATOM 1785 N N . ALA B 1 77 ? -12.031 5.086 10.016 1 98.69 77 ALA B N 1
ATOM 1786 C CA . ALA B 1 77 ? -10.859 5.781 9.492 1 98.69 77 ALA B CA 1
ATOM 1787 C C . ALA B 1 77 ? -9.945 6.25 10.617 1 98.69 77 ALA B C 1
ATOM 1789 O O . ALA B 1 77 ? -8.719 6.152 10.508 1 98.69 77 ALA B O 1
ATOM 1790 N N . GLY B 1 78 ? -10.547 6.793 11.609 1 98.44 78 GLY B N 1
ATOM 1791 C CA . GLY B 1 78 ? -9.781 7.258 12.758 1 98.44 78 GLY B CA 1
ATOM 1792 C C . GLY B 1 78 ? -8.961 6.156 13.406 1 98.44 78 GLY B C 1
ATOM 1793 O O . GLY B 1 78 ? -7.766 6.336 13.648 1 98.44 78 GLY B O 1
ATOM 1794 N N . GLU B 1 79 ? -9.547 5.051 13.688 1 98.31 79 GLU B N 1
ATOM 1795 C CA . GLU B 1 79 ? -8.844 3.936 14.305 1 98.31 79 GLU B CA 1
ATOM 1796 C C . GLU B 1 79 ? -7.773 3.371 13.375 1 98.31 79 GLU B C 1
ATOM 1798 O O . GLU B 1 79 ? -6.719 2.92 13.828 1 98.31 79 GLU B O 1
ATOM 1803 N N . MET B 1 80 ? -8.094 3.393 12.086 1 98.62 80 MET B N 1
ATOM 1804 C CA . MET B 1 80 ? -7.082 2.969 11.117 1 98.62 80 MET B CA 1
ATOM 1805 C C . MET B 1 80 ? -5.844 3.857 11.203 1 98.62 80 MET B C 1
ATOM 1807 O O . MET B 1 80 ? -4.719 3.359 11.258 1 98.62 80 MET B O 1
ATOM 1811 N N . ALA B 1 81 ? -6.059 5.145 11.203 1 98.56 81 ALA B N 1
ATOM 1812 C CA . ALA B 1 81 ? -4.941 6.082 11.258 1 98.56 81 ALA B CA 1
ATOM 1813 C C . ALA B 1 81 ? -4.168 5.941 12.562 1 98.56 81 ALA B C 1
ATOM 1815 O O . ALA B 1 81 ? -2.934 5.949 12.562 1 98.56 81 ALA B O 1
ATOM 1816 N N . LEU B 1 82 ? -4.855 5.812 13.641 1 97.25 82 LEU B N 1
ATOM 1817 C CA . LEU B 1 82 ? -4.215 5.648 14.945 1 97.25 82 LEU B CA 1
ATOM 1818 C C . LEU B 1 82 ? -3.416 4.348 14.992 1 97.25 82 LEU B C 1
ATOM 1820 O O . LEU B 1 82 ? -2.305 4.32 15.531 1 97.25 82 LEU B O 1
ATOM 1824 N N . GLY B 1 83 ? -4.039 3.254 14.531 1 97.12 83 GLY B N 1
ATOM 1825 C CA . GLY B 1 83 ? -3.332 1.985 14.453 1 97.12 83 GLY B CA 1
ATOM 1826 C C . GLY B 1 83 ? -2.047 2.068 13.648 1 97.12 83 GLY B C 1
ATOM 1827 O O . GLY B 1 83 ? -1.013 1.544 14.07 1 97.12 83 GLY B O 1
ATOM 1828 N N . ALA B 1 84 ? -2.143 2.719 12.492 1 97.19 84 ALA B N 1
ATOM 1829 C CA . ALA B 1 84 ? -0.951 2.902 11.664 1 97.19 84 ALA B CA 1
ATOM 1830 C C . ALA B 1 84 ? 0.102 3.73 12.398 1 97.19 84 ALA B C 1
ATOM 1832 O O . ALA B 1 84 ? 1.292 3.406 12.359 1 97.19 84 ALA B O 1
ATOM 1833 N N . ALA B 1 85 ? -0.318 4.797 13.039 1 95.44 85 ALA B N 1
ATOM 1834 C CA . ALA B 1 85 ? 0.59 5.664 13.789 1 95.44 85 ALA B CA 1
ATOM 1835 C C . ALA B 1 85 ? 1.342 4.879 14.859 1 95.44 85 ALA B C 1
ATOM 1837 O O . ALA B 1 85 ? 2.523 5.129 15.109 1 95.44 85 ALA B O 1
ATOM 1838 N N . ARG B 1 86 ? 0.696 3.943 15.484 1 93.62 86 ARG B N 1
ATOM 1839 C CA . ARG B 1 86 ? 1.303 3.152 16.547 1 93.62 86 ARG B CA 1
ATOM 1840 C C . ARG B 1 86 ? 2.334 2.18 15.984 1 93.62 86 ARG B C 1
ATOM 1842 O O . ARG B 1 86 ? 3.23 1.734 16.703 1 93.62 86 ARG B O 1
ATOM 1849 N N . ARG B 1 87 ? 2.26 1.921 14.742 1 93.31 87 ARG B N 1
ATOM 1850 C CA . ARG B 1 87 ? 3.098 0.884 14.148 1 93.31 87 ARG B CA 1
ATOM 1851 C C . ARG B 1 87 ? 4.199 1.495 13.289 1 93.31 87 ARG B C 1
ATOM 1853 O O . ARG B 1 87 ? 4.895 0.782 12.562 1 93.31 87 ARG B O 1
ATOM 1860 N N . SER B 1 88 ? 4.336 2.75 13.398 1 93.94 88 SER B N 1
ATOM 1861 C CA . SER B 1 88 ? 5.301 3.467 12.57 1 93.94 88 SER B CA 1
ATOM 1862 C C . SER B 1 88 ? 6.02 4.551 13.367 1 93.94 88 SER B C 1
ATOM 1864 O O . SER B 1 88 ? 5.496 5.035 14.375 1 93.94 88 SER B O 1
ATOM 1866 N N . ARG B 1 89 ? 7.156 4.961 12.906 1 91.56 89 ARG B N 1
ATOM 1867 C CA . ARG B 1 89 ? 7.902 6.055 13.531 1 91.56 89 ARG B CA 1
ATOM 1868 C C . ARG B 1 89 ? 7.531 7.395 12.898 1 91.56 89 ARG B C 1
ATOM 1870 O O . ARG B 1 89 ? 8.023 8.438 13.312 1 91.56 89 ARG B O 1
ATOM 1877 N N . ALA B 1 90 ? 6.684 7.34 11.922 1 94.5 90 ALA B N 1
ATOM 1878 C CA . ALA B 1 90 ? 6.258 8.562 11.25 1 94.5 90 ALA B CA 1
ATOM 1879 C C . ALA B 1 90 ? 5.535 9.5 12.219 1 94.5 90 ALA B C 1
ATOM 1881 O O . ALA B 1 90 ? 4.949 9.047 13.203 1 94.5 90 ALA B O 1
ATOM 1882 N N . ASN B 1 91 ? 5.605 10.758 11.891 1 94.81 91 ASN B N 1
ATOM 1883 C CA . ASN B 1 91 ? 4.945 11.727 12.758 1 94.81 91 ASN B CA 1
ATOM 1884 C C . ASN B 1 91 ? 3.619 12.203 12.164 1 94.81 91 ASN B C 1
ATOM 1886 O O . ASN B 1 91 ? 2.949 13.055 12.742 1 94.81 91 ASN B O 1
ATOM 1890 N N . VAL B 1 92 ? 3.219 11.664 11.07 1 96.94 92 VAL B N 1
ATOM 1891 C CA . VAL B 1 92 ? 1.883 11.875 10.516 1 96.94 92 VAL B CA 1
ATOM 1892 C C . VAL B 1 92 ? 1.344 10.562 9.953 1 96.94 92 VAL B C 1
ATOM 1894 O O . VAL B 1 92 ? 2.088 9.797 9.344 1 96.94 92 VAL B O 1
ATOM 1897 N N . ALA B 1 93 ? 0.088 10.289 10.203 1 98.19 93 ALA B N 1
ATOM 1898 C CA . ALA B 1 93 ? -0.612 9.141 9.641 1 98.19 93 ALA B CA 1
ATOM 1899 C C . ALA B 1 93 ? -1.863 9.578 8.883 1 98.19 93 ALA B C 1
ATOM 1901 O O . ALA B 1 93 ? -2.58 10.477 9.328 1 98.19 93 ALA B O 1
ATOM 1902 N N . ILE B 1 94 ? -2.127 9.016 7.734 1 98.88 94 ILE B N 1
ATOM 1903 C CA . ILE B 1 94 ? -3.332 9.266 6.949 1 98.88 94 ILE B CA 1
ATOM 1904 C C . ILE B 1 94 ? -4.051 7.941 6.684 1 98.88 94 ILE B C 1
ATOM 1906 O O . ILE B 1 94 ? -3.418 6.938 6.348 1 98.88 94 ILE B O 1
ATOM 1910 N N . SER B 1 95 ? -5.348 7.949 6.805 1 98.88 95 SER B N 1
ATOM 1911 C CA . SER B 1 95 ? -6.109 6.75 6.48 1 98.88 95 SER B CA 1
ATOM 1912 C C . SER B 1 95 ? -7.258 7.062 5.523 1 98.88 95 SER B C 1
ATOM 1914 O O . SER B 1 95 ? -7.664 8.219 5.398 1 98.88 95 SER B O 1
ATOM 1916 N N . ASN B 1 96 ? -7.699 6.031 4.836 1 98.75 96 ASN B N 1
ATOM 1917 C CA . ASN B 1 96 ? -8.844 6.141 3.941 1 98.75 96 ASN B CA 1
ATOM 1918 C C . ASN B 1 96 ? -9.664 4.855 3.924 1 98.75 96 ASN B C 1
ATOM 1920 O O . ASN B 1 96 ? -9.109 3.76 3.861 1 98.75 96 ASN B O 1
ATOM 1924 N N . THR B 1 97 ? -10.875 4.938 4.113 1 98.06 97 THR B N 1
ATOM 1925 C CA . THR B 1 97 ? -11.867 3.92 3.803 1 98.06 97 THR B CA 1
ATOM 1926 C C . THR B 1 97 ? -13.023 4.52 3.008 1 98.06 97 THR B C 1
ATOM 1928 O O . THR B 1 97 ? -13.25 5.73 3.051 1 98.06 97 THR B O 1
ATOM 1931 N N . GLY B 1 98 ? -13.75 3.658 2.219 1 96.75 98 GLY B N 1
ATOM 1932 C CA . GLY B 1 98 ? -14.805 4.207 1.378 1 96.75 98 GLY B CA 1
ATOM 1933 C C . GLY B 1 98 ? -15.398 3.188 0.424 1 96.75 98 GLY B C 1
ATOM 1934 O O . GLY B 1 98 ? -15.047 2.006 0.474 1 96.75 98 GLY B O 1
ATOM 1935 N N . VAL B 1 99 ? -16.328 3.666 -0.373 1 95.12 99 VAL B N 1
ATOM 1936 C CA . VAL B 1 99 ? -16.953 2.881 -1.433 1 95.12 99 VAL B CA 1
ATOM 1937 C C . VAL B 1 99 ? -16.891 3.646 -2.752 1 95.12 99 VAL B C 1
ATOM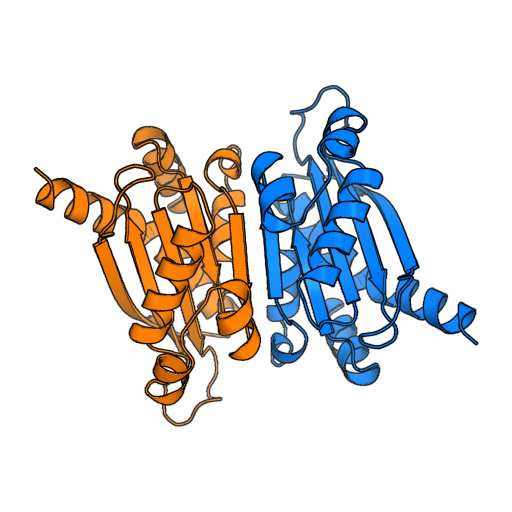 1939 O O . VAL B 1 99 ? -17.016 4.871 -2.771 1 95.12 99 VAL B O 1
ATOM 1942 N N . THR B 1 100 ? -16.656 2.879 -3.826 1 94.75 100 THR B N 1
ATOM 1943 C CA . THR B 1 100 ? -16.609 3.508 -5.141 1 94.75 100 THR B CA 1
ATOM 1944 C C . THR B 1 100 ? -17.906 3.264 -5.906 1 94.75 100 THR B C 1
ATOM 1946 O O . THR B 1 100 ? -18.312 4.094 -6.719 1 94.75 100 THR B O 1
ATOM 1949 N N . ASP B 1 101 ? -18.453 2.139 -5.652 1 90.38 101 ASP B N 1
ATOM 1950 C CA . ASP B 1 101 ? -19.656 1.736 -6.379 1 90.38 101 ASP B CA 1
ATOM 1951 C C . ASP B 1 101 ? -20.844 1.566 -5.43 1 90.38 101 ASP B C 1
ATOM 1953 O O . ASP B 1 101 ? -20.719 1.771 -4.219 1 90.38 101 ASP B O 1
ATOM 1957 N N . ASP B 1 102 ? -21.953 1.238 -6.07 1 85.56 102 ASP B N 1
ATOM 1958 C CA . ASP B 1 102 ? -23.188 1.122 -5.305 1 85.56 102 ASP B CA 1
ATOM 1959 C C . ASP B 1 102 ? -23.328 -0.269 -4.688 1 85.56 102 ASP B C 1
ATOM 1961 O O . ASP B 1 102 ? -24.328 -0.959 -4.914 1 85.56 102 ASP B O 1
ATOM 1965 N N . THR B 1 103 ? -22.391 -0.57 -3.973 1 76.94 103 THR B N 1
ATOM 1966 C CA . THR B 1 103 ? -22.391 -1.911 -3.398 1 76.94 103 THR B CA 1
ATOM 1967 C C . THR B 1 103 ? -23 -1.899 -2 1 76.94 103 THR B C 1
ATOM 1969 O O . THR B 1 103 ? -23.391 -2.945 -1.479 1 76.94 103 THR B O 1
ATOM 1972 N N . ASP B 1 104 ? -23 -0.813 -1.435 1 76 104 ASP B N 1
ATOM 1973 C CA . ASP B 1 104 ? -23.562 -0.669 -0.092 1 76 104 ASP B CA 1
ATOM 1974 C C . ASP B 1 104 ? -24.828 0.163 -0.112 1 76 104 ASP B C 1
ATOM 1976 O O . ASP B 1 104 ? -24.812 1.336 -0.49 1 76 104 ASP B O 1
ATOM 1980 N N . ALA B 1 105 ? -25.891 -0.34 0.291 1 82.94 105 ALA B N 1
ATOM 1981 C CA . ALA B 1 105 ? -27.188 0.326 0.237 1 82.94 105 ALA B CA 1
ATOM 1982 C C . ALA B 1 105 ? -27.234 1.515 1.193 1 82.94 105 ALA B C 1
ATOM 1984 O O . ALA B 1 105 ? -27.953 2.482 0.956 1 82.94 105 ALA B O 1
ATOM 1985 N N . ALA B 1 106 ? -26.438 1.435 2.252 1 88.5 106 ALA B N 1
ATOM 1986 C CA . ALA B 1 106 ? -26.531 2.449 3.301 1 88.5 106 ALA B CA 1
ATOM 1987 C C . ALA B 1 106 ? -25.609 3.623 3.006 1 88.5 106 ALA B C 1
ATOM 1989 O O . ALA B 1 106 ? -25.75 4.699 3.592 1 88.5 106 ALA B O 1
ATOM 1990 N N . ILE B 1 107 ? -24.641 3.469 2.154 1 91.31 107 ILE B N 1
ATOM 1991 C CA . ILE B 1 107 ? -23.625 4.477 1.872 1 91.31 107 ILE B CA 1
ATOM 1992 C C . ILE B 1 107 ? -23.625 4.797 0.379 1 91.31 107 ILE B C 1
ATOM 1994 O O . ILE B 1 107 ? -23.359 3.916 -0.448 1 91.31 107 ILE B O 1
ATOM 1998 N N . PRO B 1 108 ? -23.828 6.031 0.031 1 93.25 108 PRO B N 1
ATOM 1999 C CA . PRO B 1 108 ? -23.828 6.387 -1.39 1 93.25 108 PRO B CA 1
ATOM 2000 C C . PRO B 1 108 ? -22.484 6.102 -2.066 1 93.25 108 PRO B C 1
ATOM 2002 O O . PRO B 1 108 ? -21.438 6.305 -1.462 1 93.25 108 PRO B O 1
ATOM 2005 N N . ALA B 1 109 ? -22.594 5.754 -3.387 1 93.75 109 ALA B N 1
ATOM 2006 C CA . ALA B 1 109 ? -21.391 5.531 -4.18 1 93.75 109 ALA B CA 1
ATOM 2007 C C . ALA B 1 109 ? -20.5 6.773 -4.188 1 93.75 109 ALA B C 1
ATOM 2009 O O . ALA B 1 109 ? -21 7.898 -4.277 1 93.75 109 ALA B O 1
ATOM 2010 N N . GLY B 1 110 ? -19.219 6.512 -4.051 1 97.19 110 GLY B N 1
ATOM 2011 C CA . GLY B 1 110 ? -18.266 7.609 -4.102 1 97.19 110 GLY B CA 1
ATOM 2012 C C . GLY B 1 110 ? -17.922 8.172 -2.73 1 97.19 110 GLY B C 1
ATOM 2013 O O . GLY B 1 110 ? -17.047 9.016 -2.6 1 97.19 110 GLY B O 1
ATOM 2014 N N . THR B 1 111 ? -18.578 7.656 -1.634 1 98.12 111 THR B N 1
ATOM 2015 C CA . THR B 1 111 ? -18.328 8.141 -0.282 1 98.12 111 THR B CA 1
ATOM 2016 C C . THR B 1 111 ? -16.969 7.664 0.219 1 98.12 111 THR B C 1
ATOM 2018 O O . THR B 1 111 ? -16.672 6.469 0.185 1 98.12 111 THR B O 1
ATOM 2021 N N . GLN B 1 112 ? -16.188 8.656 0.663 1 98.62 112 GLN B N 1
ATOM 2022 C CA . GLN B 1 112 ? -14.852 8.398 1.181 1 98.62 112 GLN B CA 1
ATOM 2023 C C . GLN B 1 112 ? -14.656 9.055 2.545 1 98.62 112 GLN B C 1
ATOM 2025 O O . GLN B 1 112 ? -14.984 10.227 2.729 1 98.62 112 GLN B O 1
ATOM 2030 N N . CYS B 1 113 ? -14.148 8.281 3.461 1 98.81 113 CYS B N 1
ATOM 2031 C CA . CYS B 1 113 ? -13.805 8.781 4.785 1 98.81 113 CYS B CA 1
ATOM 2032 C C . CYS B 1 113 ? -12.289 8.789 4.988 1 98.81 113 CYS B C 1
ATOM 2034 O O . CYS B 1 113 ? -11.602 7.867 4.551 1 98.81 113 CYS B O 1
ATOM 2036 N N . PHE B 1 114 ? -11.828 9.82 5.648 1 98.88 114 PHE B N 1
ATOM 2037 C CA . PHE B 1 114 ? -10.406 10.016 5.891 1 98.88 114 PHE B CA 1
ATOM 2038 C C . PHE B 1 114 ? -10.141 10.352 7.352 1 98.88 114 PHE B C 1
ATOM 2040 O O . PHE B 1 114 ? -11.023 10.883 8.039 1 98.88 114 PHE B O 1
ATOM 2047 N N . ALA B 1 115 ? -8.945 10.094 7.746 1 98.88 115 ALA B N 1
ATOM 2048 C CA . ALA B 1 115 ? -8.445 10.633 9.008 1 98.88 115 ALA B CA 1
ATOM 2049 C C . ALA B 1 115 ? -6.965 10.977 8.914 1 98.88 115 ALA B C 1
ATOM 2051 O O . ALA B 1 115 ? -6.227 10.359 8.141 1 98.88 115 ALA B O 1
ATOM 2052 N N . TRP B 1 116 ? -6.559 11.961 9.609 1 98.69 116 TRP B N 1
ATOM 2053 C CA . TRP B 1 116 ? -5.18 12.414 9.766 1 98.69 116 TRP B CA 1
ATOM 2054 C C . TRP B 1 116 ? -4.781 12.461 11.234 1 98.69 116 TRP B C 1
ATOM 2056 O O . TRP B 1 116 ? -5.52 13 12.07 1 98.69 116 TRP B O 1
ATOM 2066 N N . VAL B 1 117 ? -3.672 11.906 11.523 1 97.69 117 VAL B N 1
ATOM 2067 C CA . VAL B 1 117 ? -3.129 11.914 12.875 1 97.69 117 VAL B CA 1
ATOM 2068 C C . VAL B 1 117 ? -1.761 12.594 12.883 1 97.69 117 VAL B C 1
ATOM 2070 O O . VAL B 1 117 ? -0.896 12.258 12.062 1 97.69 117 VAL B O 1
ATOM 2073 N N . PHE B 1 118 ? -1.593 13.531 13.758 1 96.06 118 PHE B N 1
ATOM 2074 C CA . PHE B 1 118 ? -0.314 14.211 13.93 1 96.06 118 PHE B CA 1
ATOM 2075 C C . PHE B 1 118 ? 0.258 13.945 15.312 1 96.06 118 PHE B C 1
ATOM 2077 O O . PHE B 1 118 ? -0.478 13.938 16.297 1 96.06 118 PHE B O 1
ATOM 2084 N N . LYS B 1 119 ? 1.502 13.633 15.328 1 87.88 119 LYS B N 1
ATOM 2085 C CA . LYS B 1 119 ? 2.211 13.359 16.578 1 87.88 119 LYS B CA 1
ATOM 2086 C C . LYS B 1 119 ? 3.4 14.297 16.75 1 87.88 119 LYS B C 1
ATOM 2088 O O . LYS B 1 119 ? 4.086 14.625 15.773 1 87.88 119 LYS B O 1
ATOM 2093 N N . GLU B 1 120 ? 3.4 14.742 18.047 1 78.81 120 GLU B N 1
ATOM 2094 C CA . GLU B 1 120 ? 4.625 15.438 18.422 1 78.81 120 GLU B CA 1
ATOM 2095 C C . GLU B 1 120 ? 5.652 14.469 19 1 78.81 120 GLU B C 1
ATOM 2097 O O . GLU B 1 120 ? 5.395 13.797 20 1 78.81 120 GLU B O 1
ATOM 2102 N N . GLY B 1 121 ? 6.551 14.062 18.5 1 66.06 121 GLY B N 1
ATOM 2103 C CA . GLY B 1 121 ? 7.562 13.141 18.984 1 66.06 121 GLY B CA 1
ATOM 2104 C C . GLY B 1 121 ? 7.035 11.742 19.219 1 66.06 121 GLY B C 1
ATOM 2105 O O . GLY B 1 121 ? 5.859 11.469 18.969 1 66.06 121 GLY B O 1
ATOM 2106 N N . ALA B 1 122 ? 7.875 10.711 19.516 1 57.06 122 ALA B N 1
ATOM 2107 C CA . ALA B 1 122 ? 7.535 9.305 19.719 1 57.06 122 ALA B CA 1
ATOM 2108 C C . ALA B 1 122 ? 6.527 9.141 20.859 1 57.06 122 ALA B C 1
ATOM 2110 O O . ALA B 1 122 ? 5.742 8.195 20.875 1 57.06 122 ALA B O 1
ATOM 2111 N N . ALA B 1 123 ? 6.617 10.141 21.812 1 49.12 123 ALA B N 1
ATOM 2112 C CA . ALA B 1 123 ? 6.004 9.953 23.125 1 49.12 123 ALA B CA 1
ATOM 2113 C C . ALA B 1 123 ? 4.566 10.469 23.125 1 49.12 123 ALA B C 1
ATOM 2115 O O . ALA B 1 123 ? 3.91 10.477 24.172 1 49.12 123 ALA B O 1
ATOM 2116 N N . ASP B 1 124 ? 4.145 10.961 21.875 1 58.06 124 ASP B N 1
ATOM 2117 C CA . ASP B 1 124 ? 2.92 11.711 22.156 1 58.06 124 ASP B CA 1
ATOM 2118 C C . ASP B 1 124 ? 1.769 10.773 22.5 1 58.06 124 ASP B C 1
ATOM 2120 O O . ASP B 1 124 ? 1.432 9.875 21.719 1 58.06 124 ASP B O 1
ATOM 2124 N N . SER B 1 125 ? 1.385 10.758 23.812 1 62.84 125 SER B N 1
ATOM 2125 C CA . SER B 1 125 ? 0.331 9.984 24.453 1 62.84 125 SER B CA 1
ATOM 2126 C C . SER B 1 125 ? -1.047 10.383 23.938 1 62.84 125 SER B C 1
ATOM 2128 O O . SER B 1 125 ? -2.016 9.641 24.094 1 62.84 125 SER B O 1
ATOM 2130 N N . ALA B 1 126 ? -1.038 11.586 23.281 1 71.94 126 ALA B N 1
ATOM 2131 C CA . ALA B 1 126 ? -2.375 11.961 22.828 1 71.94 126 ALA B CA 1
ATOM 2132 C C . ALA B 1 126 ? -2.332 12.586 21.438 1 71.94 126 ALA B C 1
ATOM 2134 O O . ALA B 1 126 ? -2.359 13.812 21.297 1 71.94 126 ALA B O 1
ATOM 2135 N N . PRO B 1 127 ? -2.357 11.852 20.453 1 82.88 127 PRO B N 1
ATOM 2136 C CA . PRO B 1 127 ? -2.275 12.438 19.109 1 82.88 127 PRO B CA 1
ATOM 2137 C C . PRO B 1 127 ? -3.566 13.141 18.688 1 82.88 127 PRO B C 1
ATOM 2139 O O . PRO B 1 127 ? -4.648 12.789 19.172 1 82.88 127 PRO B O 1
ATOM 2142 N N . ALA B 1 128 ? -3.459 14.234 17.969 1 91.25 128 ALA B N 1
ATOM 2143 C CA . ALA B 1 128 ? -4.613 14.898 17.359 1 91.25 128 ALA B CA 1
ATOM 2144 C C . ALA B 1 128 ? -5.148 14.094 16.172 1 91.25 128 ALA B C 1
ATOM 2146 O O . ALA B 1 128 ? -4.375 13.633 15.336 1 91.25 128 ALA B O 1
ATOM 2147 N N . VAL B 1 129 ? -6.406 13.945 16.172 1 95.5 129 VAL B N 1
ATOM 2148 C CA . VAL B 1 129 ? -7.047 13.203 15.094 1 95.5 129 VAL B CA 1
ATOM 2149 C C . VAL B 1 129 ? -8.039 14.117 14.367 1 95.5 129 VAL B C 1
ATOM 2151 O O . VAL B 1 129 ? -8.906 14.727 14.992 1 95.5 129 VAL B O 1
ATOM 2154 N N . TYR B 1 130 ? -7.84 14.289 13.109 1 98 130 TYR B N 1
ATOM 2155 C CA . TYR B 1 130 ? -8.789 14.953 12.219 1 98 130 TYR B CA 1
ATOM 2156 C C . TYR B 1 130 ? -9.469 13.945 11.305 1 98 130 TYR B C 1
ATOM 2158 O O . TYR B 1 130 ? -8.844 12.984 10.844 1 98 130 TYR B O 1
ATOM 2166 N N . ALA B 1 131 ? -10.711 14.117 11.086 1 98.38 131 ALA B N 1
ATOM 2167 C CA . ALA B 1 131 ? -11.438 13.195 10.203 1 98.38 131 ALA B CA 1
ATOM 2168 C C . ALA B 1 131 ? -12.438 13.945 9.336 1 98.38 131 ALA B C 1
ATOM 2170 O O . ALA B 1 131 ? -12.938 15.008 9.727 1 98.38 131 ALA B O 1
ATOM 2171 N N . GLU B 1 132 ? -12.672 13.445 8.195 1 98.12 132 GLU B N 1
ATOM 2172 C CA . GLU B 1 132 ? -13.688 14.039 7.324 1 98.12 132 GLU B CA 1
ATOM 2173 C C . GLU B 1 132 ? -14.234 13.008 6.344 1 98.12 132 GLU B C 1
ATOM 2175 O O . GLU B 1 132 ? -13.586 11.992 6.066 1 98.12 132 GLU B O 1
ATOM 2180 N N . THR B 1 133 ? -15.43 13.273 5.883 1 98.25 133 THR B N 1
ATOM 2181 C CA . THR B 1 133 ? -16.109 12.492 4.852 1 98.25 133 THR B CA 1
ATOM 2182 C C . THR B 1 133 ? -16.406 13.352 3.627 1 98.25 133 THR B C 1
ATOM 2184 O O . THR B 1 133 ? -16.891 14.477 3.758 1 98.25 133 THR B O 1
ATOM 2187 N N . LEU B 1 134 ? -16.062 12.812 2.479 1 98.12 134 LEU B N 1
ATOM 2188 C CA . LEU B 1 134 ? -16.375 13.469 1.21 1 98.12 134 LEU B CA 1
ATOM 2189 C C . LEU B 1 134 ? -16.969 12.469 0.22 1 98.12 134 LEU B C 1
ATOM 2191 O O . LEU B 1 134 ? -16.781 11.258 0.363 1 98.12 134 LEU B O 1
ATOM 2195 N N . ARG B 1 135 ? -17.672 13.023 -0.771 1 97.56 135 ARG B N 1
ATOM 2196 C CA . ARG B 1 135 ? -18.188 12.195 -1.855 1 97.56 135 ARG B CA 1
ATOM 2197 C C . ARG B 1 135 ? -17.609 12.633 -3.199 1 97.56 135 ARG B C 1
ATOM 2199 O O . ARG B 1 135 ? -17.719 13.805 -3.574 1 97.56 135 ARG B O 1
ATOM 2206 N N . PHE B 1 136 ? -17.016 11.711 -3.859 1 98.12 136 PHE B N 1
ATOM 2207 C CA . PHE B 1 136 ? -16.469 11.969 -5.191 1 98.12 136 PHE B CA 1
ATOM 2208 C C . PHE B 1 136 ? -17.375 11.367 -6.262 1 98.12 136 PHE B C 1
ATOM 2210 O O . PHE B 1 136 ? -18.047 10.367 -6.02 1 98.12 136 PHE B O 1
ATOM 2217 N N . THR B 1 137 ? -17.328 11.984 -7.449 1 95.75 137 THR B N 1
ATOM 2218 C CA . THR B 1 137 ? -18.062 11.453 -8.586 1 95.75 137 THR B CA 1
ATOM 2219 C C . THR B 1 137 ? -17.125 10.805 -9.594 1 95.75 137 THR B C 1
ATOM 2221 O O . THR B 1 137 ? -15.93 11.102 -9.617 1 95.75 137 THR B O 1
ATOM 2224 N N . GLY B 1 138 ? -17.734 9.859 -10.391 1 95.62 138 GLY B N 1
ATOM 2225 C CA . GLY B 1 138 ? -16.953 9.188 -11.422 1 95.62 138 GLY B CA 1
ATOM 2226 C C . GLY B 1 138 ? -16.875 7.684 -11.227 1 95.62 138 GLY B C 1
ATOM 2227 O O . GLY B 1 138 ? -17.641 7.113 -10.453 1 95.62 138 GLY B O 1
ATOM 2228 N N . GLY B 1 139 ? -16.016 7.055 -12.062 1 95 139 GLY B N 1
ATOM 2229 C CA . GLY B 1 139 ? -15.805 5.621 -11.945 1 95 139 GLY B CA 1
ATOM 2230 C C . GLY B 1 139 ? -14.891 5.242 -10.805 1 95 139 GLY B C 1
ATOM 2231 O O . GLY B 1 139 ? -14.289 6.113 -10.164 1 95 139 GLY B O 1
ATOM 2232 N N . ARG B 1 140 ? -14.758 3.988 -10.555 1 95.62 140 ARG B N 1
ATOM 2233 C CA . ARG B 1 140 ? -14.008 3.414 -9.438 1 95.62 140 ARG B CA 1
ATOM 2234 C C . ARG B 1 140 ? -12.602 4.004 -9.367 1 95.62 140 ARG B C 1
ATOM 2236 O O . ARG B 1 140 ? -12.203 4.539 -8.328 1 95.62 140 ARG B O 1
ATOM 2243 N N . ASN B 1 141 ? -11.891 3.947 -10.453 1 97.25 141 ASN B N 1
ATOM 2244 C CA . ASN B 1 141 ? -10.477 4.316 -10.422 1 97.25 141 ASN 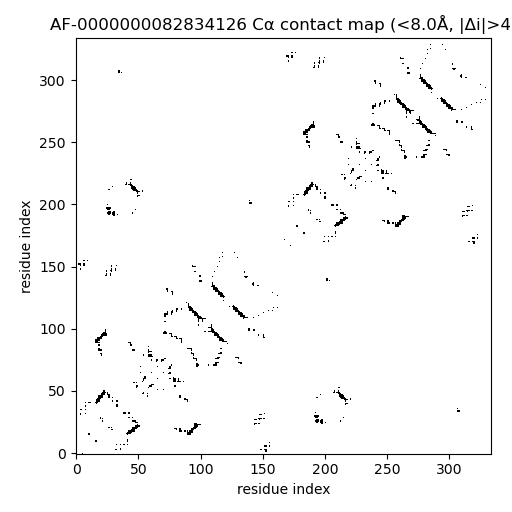B CA 1
ATOM 2245 C C . ASN B 1 141 ? -10.297 5.828 -10.328 1 97.25 141 ASN B C 1
ATOM 2247 O O . ASN B 1 141 ? -9.328 6.305 -9.742 1 97.25 141 ASN B O 1
ATOM 2251 N N . ALA B 1 142 ? -11.234 6.574 -10.938 1 97.75 142 ALA B N 1
ATOM 2252 C CA . ALA B 1 142 ? -11.203 8.023 -10.773 1 97.75 142 ALA B CA 1
ATOM 2253 C C . ALA B 1 142 ? -11.438 8.414 -9.312 1 97.75 142 ALA B C 1
ATOM 2255 O O . ALA B 1 142 ? -10.781 9.328 -8.797 1 97.75 142 ALA B O 1
ATOM 2256 N N . ILE B 1 143 ? -12.359 7.758 -8.648 1 98 143 ILE B N 1
ATOM 2257 C CA . ILE B 1 143 ? -12.664 8.031 -7.246 1 98 143 ILE B CA 1
ATOM 2258 C C . ILE B 1 143 ? -11.461 7.695 -6.375 1 98 143 ILE B C 1
ATOM 2260 O O . ILE B 1 143 ? -11.086 8.469 -5.496 1 98 143 ILE B O 1
ATOM 2264 N N . ARG B 1 144 ? -10.859 6.57 -6.594 1 98.25 144 ARG B N 1
ATOM 2265 C CA . ARG B 1 144 ? -9.688 6.156 -5.832 1 98.25 144 ARG B CA 1
ATOM 2266 C C . ARG B 1 144 ? -8.547 7.148 -5.996 1 98.25 144 ARG B C 1
ATOM 2268 O O . ARG B 1 144 ? -7.906 7.539 -5.016 1 98.25 144 ARG B O 1
ATOM 2275 N N . ALA B 1 145 ? -8.281 7.559 -7.215 1 98.44 145 ALA B N 1
ATOM 2276 C CA . ALA B 1 145 ? -7.211 8.516 -7.488 1 98.44 145 ALA B CA 1
ATOM 2277 C C . ALA B 1 145 ? -7.5 9.859 -6.82 1 98.44 145 ALA B C 1
ATOM 2279 O O . ALA B 1 145 ? -6.602 10.477 -6.238 1 98.44 145 ALA B O 1
ATOM 2280 N N . ALA B 1 146 ? -8.719 10.328 -6.961 1 98.56 146 ALA B N 1
ATOM 2281 C CA . ALA B 1 146 ? -9.109 11.586 -6.336 1 98.56 146 ALA B CA 1
ATOM 2282 C C . ALA B 1 146 ? -8.977 11.516 -4.82 1 98.56 146 ALA B C 1
ATOM 2284 O O . ALA B 1 146 ? -8.562 12.492 -4.18 1 98.56 146 ALA B O 1
ATOM 2285 N N . SER B 1 147 ? -9.336 10.406 -4.238 1 98.75 147 SER B N 1
ATOM 2286 C CA . SER B 1 147 ? -9.234 10.195 -2.799 1 98.75 147 SER B CA 1
ATOM 2287 C C . SER B 1 147 ? -7.781 10.273 -2.336 1 98.75 147 SER B C 1
ATOM 2289 O O . SER B 1 147 ? -7.484 10.898 -1.316 1 98.75 147 SER B O 1
ATOM 2291 N N . ALA B 1 148 ? -6.926 9.625 -3.076 1 98.81 148 ALA B N 1
ATOM 2292 C CA . ALA B 1 148 ? -5.504 9.641 -2.73 1 98.81 148 ALA B CA 1
ATOM 2293 C C . ALA B 1 148 ? -4.949 11.062 -2.756 1 98.81 148 ALA B C 1
ATOM 2295 O O . ALA B 1 148 ? -4.25 11.477 -1.828 1 98.81 148 ALA B O 1
ATOM 2296 N N . ARG B 1 149 ? -5.254 11.773 -3.799 1 98.56 149 ARG B N 1
ATOM 2297 C CA . ARG B 1 149 ? -4.773 13.148 -3.936 1 98.56 149 ARG B CA 1
ATOM 2298 C C . ARG B 1 149 ? -5.309 14.031 -2.812 1 98.56 149 ARG B C 1
ATOM 2300 O O . ARG B 1 149 ? -4.559 14.805 -2.209 1 98.56 149 ARG B O 1
ATOM 2307 N N . HIS B 1 150 ? -6.562 13.906 -2.568 1 98.69 150 HIS B N 1
ATOM 2308 C CA . HIS B 1 150 ? -7.188 14.711 -1.522 1 98.69 150 HIS B CA 1
ATOM 2309 C C . HIS B 1 150 ? -6.539 14.445 -0.167 1 98.69 150 HIS B C 1
ATOM 2311 O O . HIS B 1 150 ? -6.27 15.391 0.586 1 98.69 150 HIS B O 1
ATOM 2317 N N . ALA B 1 151 ? -6.359 13.188 0.161 1 98.88 151 ALA B N 1
ATOM 2318 C CA . ALA B 1 151 ? -5.773 12.805 1.442 1 98.88 151 ALA B CA 1
ATOM 2319 C C . ALA B 1 151 ? -4.434 13.508 1.666 1 98.88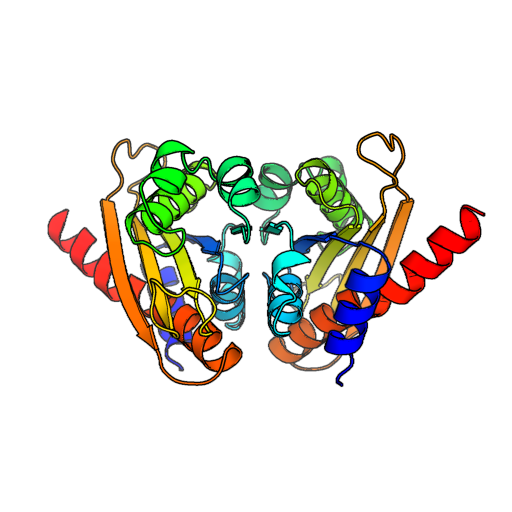 151 ALA B C 1
ATOM 2321 O O . ALA B 1 151 ? -4.16 14 2.764 1 98.88 151 ALA B O 1
ATOM 2322 N N . LEU B 1 152 ? -3.602 13.539 0.678 1 98.81 152 LEU B N 1
ATOM 2323 C CA . LEU B 1 152 ? -2.279 14.141 0.774 1 98.81 152 LEU B CA 1
ATOM 2324 C C . LEU B 1 152 ? -2.381 15.664 0.837 1 98.81 152 LEU B C 1
ATOM 2326 O O . LEU B 1 152 ? -1.746 16.297 1.683 1 98.81 152 LEU B O 1
ATOM 2330 N N . GLU B 1 153 ? -3.188 16.234 -0.058 1 98.69 153 GLU B N 1
ATOM 2331 C CA . GLU B 1 153 ? -3.311 17.688 -0.121 1 98.69 153 GLU B CA 1
ATOM 2332 C C . GLU B 1 153 ? -3.906 18.25 1.168 1 98.69 153 GLU B C 1
ATOM 2334 O O . GLU B 1 153 ? -3.463 19.297 1.661 1 98.69 153 GLU B O 1
ATOM 2339 N N . ARG B 1 154 ? -4.883 17.594 1.659 1 98.62 154 ARG B N 1
ATOM 2340 C CA . ARG B 1 154 ? -5.594 18.062 2.842 1 98.62 154 ARG B CA 1
ATOM 2341 C C . ARG B 1 154 ? -4.699 18 4.078 1 98.62 154 ARG B C 1
ATOM 2343 O O . ARG B 1 154 ? -4.938 18.719 5.051 1 98.62 154 ARG B O 1
ATOM 2350 N N . MET B 1 155 ? -3.75 17.188 4.09 1 98.31 155 MET B N 1
ATOM 2351 C CA . MET B 1 155 ? -2.805 17.062 5.199 1 98.31 155 MET B CA 1
ATOM 2352 C C . MET B 1 155 ? -2.18 18.422 5.52 1 98.31 155 MET B C 1
ATOM 2354 O O . MET B 1 155 ? -1.973 18.75 6.688 1 98.31 155 MET B O 1
ATOM 2358 N N . VAL B 1 156 ? -1.841 19.219 4.508 1 98.19 156 VAL B N 1
ATOM 2359 C CA . VAL B 1 156 ? -1.212 20.516 4.68 1 98.19 156 VAL B CA 1
ATOM 2360 C C . VAL B 1 156 ? -2.113 21.422 5.52 1 98.19 156 VAL B C 1
ATOM 2362 O O . VAL B 1 156 ? -1.645 22.094 6.441 1 98.19 156 VAL B O 1
ATOM 2365 N N . THR B 1 157 ? -3.408 21.406 5.199 1 97.75 157 THR B N 1
ATOM 2366 C CA . THR B 1 157 ? -4.379 22.234 5.902 1 97.75 157 THR B CA 1
ATOM 2367 C C . THR B 1 157 ? -4.48 21.828 7.367 1 97.75 157 THR B C 1
ATOM 2369 O O . THR B 1 157 ? -4.383 22.672 8.258 1 97.75 157 THR B O 1
ATOM 2372 N N . TYR B 1 158 ? -4.672 20.562 7.641 1 97.56 158 TYR B N 1
ATOM 2373 C CA . TYR B 1 158 ? -4.871 20.094 9.008 1 97.56 158 TYR B CA 1
ATOM 2374 C C . TYR B 1 158 ? -3.59 20.234 9.82 1 97.56 158 TYR B C 1
ATOM 2376 O O . TYR B 1 158 ? -3.639 20.516 11.023 1 97.56 158 TYR B O 1
ATOM 2384 N N . TYR B 1 159 ? -2.42 20 9.227 1 97 159 TYR B N 1
ATOM 2385 C CA . TYR B 1 159 ? -1.164 20.188 9.945 1 97 159 TYR B CA 1
ATOM 2386 C C . TYR B 1 159 ? -1.006 21.641 10.391 1 97 159 TYR B C 1
ATOM 2388 O O . TYR B 1 159 ? -0.589 21.906 11.523 1 97 159 TYR B O 1
ATOM 2396 N N . THR B 1 160 ? -1.32 22.562 9.438 1 96.5 160 THR B N 1
ATOM 2397 C CA . THR B 1 160 ? -1.209 23.984 9.734 1 96.5 160 THR B CA 1
ATOM 2398 C C . THR B 1 160 ? -2.162 24.375 10.859 1 96.5 160 THR B C 1
ATOM 2400 O O . THR B 1 160 ? -1.8 25.141 11.75 1 96.5 160 THR B O 1
ATOM 2403 N N . GLU B 1 161 ? -3.359 23.844 10.805 1 95.44 161 GLU B N 1
ATOM 2404 C CA . GLU B 1 161 ? -4.328 24.094 11.867 1 95.44 161 GLU B CA 1
ATOM 2405 C C . GLU B 1 161 ? -3.83 23.547 13.203 1 95.44 161 GLU B C 1
ATOM 2407 O O . GLU B 1 161 ? -3.939 24.219 14.234 1 95.44 161 GLU B O 1
ATOM 2412 N N . TRP B 1 162 ? -3.395 22.328 13.133 1 93.5 162 TRP B N 1
ATOM 2413 C CA . TRP B 1 162 ? -2.9 21.672 14.336 1 93.5 162 TRP B CA 1
ATOM 2414 C C . TRP B 1 162 ? -1.731 22.438 14.938 1 93.5 162 TRP B C 1
ATOM 2416 O O . TRP B 1 162 ? -1.677 22.641 16.156 1 93.5 162 TRP B O 1
ATOM 2426 N N . ARG B 1 163 ? -0.769 22.891 14.133 1 92.25 163 ARG B N 1
ATOM 2427 C CA . ARG B 1 163 ? 0.397 23.625 14.602 1 92.25 163 ARG B CA 1
ATOM 2428 C C . ARG B 1 163 ? -0.012 24.969 15.203 1 92.25 163 ARG B C 1
ATOM 2430 O O . ARG B 1 163 ? 0.589 25.438 16.172 1 92.25 163 ARG B O 1
ATOM 2437 N N . ALA B 1 164 ? -0.977 25.609 14.602 1 92.12 164 ALA B N 1
ATOM 2438 C CA . ALA B 1 164 ? -1.474 26.875 15.117 1 92.12 164 ALA B CA 1
ATOM 2439 C C . ALA B 1 164 ? -2.102 26.703 16.5 1 92.12 164 ALA B C 1
ATOM 2441 O O . ALA B 1 164 ? -2.016 27.609 17.344 1 92.12 164 ALA B O 1
ATOM 2442 N N . ALA B 1 165 ? -2.732 25.562 16.688 1 87.19 165 ALA B N 1
ATOM 2443 C CA . ALA B 1 165 ? -3.391 25.297 17.969 1 87.19 165 ALA B CA 1
ATOM 2444 C C . ALA B 1 165 ? -2.371 24.969 19.062 1 87.19 165 ALA B C 1
ATOM 2446 O O . ALA B 1 165 ? -2.654 25.109 20.25 1 87.19 165 ALA B O 1
ATOM 2447 N N . GLN B 1 166 ? -1.239 24.453 18.625 1 80.81 166 GLN B N 1
ATOM 2448 C CA . GLN B 1 166 ? -0.189 24.109 19.578 1 80.81 166 GLN B CA 1
ATOM 2449 C C . GLN B 1 166 ? 0.56 25.359 20.031 1 80.81 166 GLN B C 1
ATOM 2451 O O . GLN B 1 166 ? 1.23 25.344 21.078 1 80.81 166 GLN B O 1
ATOM 2456 N N . ARG B 1 167 ? 0.489 26.438 19.359 1 70.5 167 ARG B N 1
ATOM 2457 C CA . ARG B 1 167 ? 1.126 27.688 19.734 1 70.5 167 ARG B CA 1
ATOM 2458 C C . ARG B 1 167 ? 0.215 28.516 20.656 1 70.5 167 ARG B C 1
ATOM 2460 O O . ARG B 1 167 ? -1.011 28.422 20.547 1 70.5 167 ARG B O 1
#

Secondary structure (DSSP, 8-state):
--HHHHHHHHHHHHT--EEEEESTTTTHHHHHHHTSTTGGGGEEEEEEE-SHHHHHHHH---HHHHHHS-SSSHHHHHHHHHHHHHT---SEEEEEEE-SSTT-TTS-TTEEEEEEEE-STTT-SS-EEEEEEEE--S-HHHHHHHHHHHHHHHHHHHHHHHHHHH-/--HHHHHHHHHHHHT--EEEEESTTTTHHHHHHHTSTTGGGGEEEEEEE-SHHHHHHHH---HHHHHHS-SSSHHHHHHHHHHHHHT-S-SEEEEEEE-SSTT-TTS-TTEEEEEEEE-SSTT-SS-EEEEEEEE--S-HHHHHHHHHHHHHHHHHHHHHHHHHHH-

Foldseek 3Di:
DDLLLVLLVVCVVVVFAEEEEEALLQCLLVVVNVVDPPSVVRYFYYHYAHDPVSLCVQQNQDPCQVVVDPCADQSVQQSRQVSRVVVTQTQKYKYKDDAQDDPDVVHDHQKMKMKMWGHDHPPRPDIDIDMDIDGDDDHSNVSSNVNSSCRSSCNSVVVVVVVVVVD/DDLLLVLLVVCVVVVFAEEEEEALLQCLLVVVNVVDPPSVVRYFYYHYAHDPVSLCVQQNQDPVQVVVDPCADQSVQQSRQVSRVLVTQTQKYKYKDDAQDDPDVVHDHQKMKMKMWGHDGPPRPDIDIDMDIDGDDDGSNVSSNVNSSCRSSCNSVVVVVVVVVVD

Organism: NCBI:txid1287738